Protein AF-A0A183D2J9-F1 (afdb_monomer)

Organism: NCBI:txid637853

pLDDT: mean 80.97, std 14.28, range [34.31, 95.81]

Nearest PDB structures (foldseek):
  8gve-assembly1_A  TM=7.969E-01  e=1.382E-12  Homo sapiens
  8t47-assembly1_A  TM=8.787E-01  e=3.676E-10  Homo sapiens
  7tvz-assembly1_A  TM=8.777E-01  e=9.155E-10  Homo sapiens
  4yzf-assembly2_D  TM=8.465E-01  e=6.634E-10  Homo sapiens
  8tem-assembly1_B  TM=6.588E-01  e=3.018E-07  Arabidopsis thaliana

Solvent-accessible surface area (backbone atoms only — not comparable to full-atom values): 14155 Å² total; per-residue (Å²): 137,82,79,85,76,60,65,67,57,55,56,49,35,53,51,37,17,53,48,27,25,51,48,25,51,48,32,48,52,46,50,76,47,86,90,60,58,69,69,61,30,46,54,52,26,73,43,14,60,59,52,28,52,54,53,51,37,49,51,49,58,74,68,70,57,92,63,68,46,47,88,72,77,95,63,97,67,67,100,52,104,60,72,62,69,56,71,80,79,82,56,64,71,66,57,59,60,60,48,48,58,61,47,54,55,48,52,52,50,50,52,51,41,39,53,54,35,51,51,63,64,65,34,76,89,66,65,70,92,69,86,88,55,70,68,61,52,52,51,53,50,54,54,48,44,54,53,22,57,40,47,69,44,82,71,87,70,65,56,51,66,62,51,49,54,49,52,61,72,66,54,81,75,91,72,93,78,87,89,80,86,74,86,75,82,75,62,77,74,59,55,54,66,39,37,46,39,43,55,52,11,48,53,52,41,52,52,56,58,56,46,72,77,34,67,66,51,53,53,57,53,51,74,78,46,61,73,90,65,53,65,80,78,78,115

InterPro domains:
  IPR003020 Bicarbonate transporter, eukaryotic [PR01231] (46-55)
  IPR003020 Bicarbonate transporter, eukaryotic [PR01231] (108-117)
  IPR003020 Bicarbonate transporter, eukaryotic [PR01231] (122-135)
  IPR003020 Bicarbonate transporter, eukaryotic [PTHR11453] (3-189)
  IPR011531 Bicarbonate transporter-like, transmembrane domain [PF00955] (3-188)
  IPR011531 Bicarbonate transporter-like, transmembrane domain [PF00955] (190-230)

Radius of gyration: 23.09 Å; Cα contacts (8 Å, |Δi|>4): 143; chains: 1; bounding box: 51×47×60 Å

Secondary structure (DSSP, 8-state):
------HHHHHHHHHHHHHHHHHHHHHHHHTT-TTS-HHHHHHHHHTHHHHHHHHHHHHHHHTT----B----SS---SSS--SS--GGGS-HHHHHHHHHHHHHHHHHHHHHHHHHHHHHT-GGG--SSPP-HHHHHHHHHHHHHHHHHHTPPPP---HHHHHHHHHHH----S------------GGGGGGSBHHHHHHHHHHHHHHHHHT-HHHHHHHHHTS-HHHHGGGT-

Sequence (235 aa):
LQCRFKPDVYMLSILLTFGTFTLTYGLNMFRRTPYFGSTFRNSVSDFGVFIAIVVMTAISKFTGLDLPVLNIPASFRPTIDRPWLINPLSVQWYVAVVAALPAVFYTILIVMDQQITAVIINRKDNKLRKGYGYHLDLLVIALLVVICGSLGLPFYVAATVLSVMHVDSLRLQSETSAPGEKAQFLGVNLFQLVPLPVLIGIFLYMGVVSMLGLQFVQRISMLFMPIKHQVLFLD

Foldseek 3Di:
DDPPDPVVQVVLLLCLLVQLQCQLVVLLVQCVDPPDDNVVSVVSNLCRNVVSQVVSLVVVVVVVDDFAADDDDPDDDPPDPDDQFDDPVVDDPVVVVVVVVVVVVVLVVQLVQLVVLQCLLPPVVLVDPDDGDSVVSNVVLVVQCVVCVRRVHDRDHDDNLVSVVVSVSVRDDDDDDDDDDDDDDPDPVVRRSGGVSSVNSVVVNSVVVSLVPDVVSVVVVVVVDPPVPNVVVVD

Structure (mmCIF, N/CA/C/O backbone):
data_AF-A0A183D2J9-F1
#
_entry.id   AF-A0A183D2J9-F1
#
loop_
_atom_site.group_PDB
_atom_site.id
_atom_site.type_symbol
_atom_site.label_atom_id
_atom_site.label_alt_id
_atom_site.label_comp_id
_atom_site.label_asym_id
_atom_site.label_entity_id
_atom_site.label_seq_id
_atom_site.pdbx_PDB_ins_code
_atom_site.Cartn_x
_atom_site.Cartn_y
_atom_site.Cartn_z
_atom_site.occupancy
_atom_site.B_iso_or_equiv
_atom_site.auth_seq_id
_atom_site.auth_comp_id
_atom_site.auth_asym_id
_atom_site.auth_atom_id
_atom_site.pdbx_PDB_model_num
ATOM 1 N N . LEU A 1 1 ? -23.266 -5.623 -31.709 1.00 41.62 1 LEU A N 1
ATOM 2 C CA . LEU A 1 1 ? -22.624 -5.418 -30.390 1.00 41.62 1 LEU A CA 1
ATOM 3 C C . LEU A 1 1 ? -23.709 -5.420 -29.313 1.00 41.62 1 LEU A C 1
ATOM 5 O O . LEU A 1 1 ? -24.149 -4.367 -28.881 1.00 41.62 1 LEU A O 1
ATOM 9 N N . GLN A 1 2 ? -24.219 -6.598 -28.947 1.00 39.72 2 GLN A N 1
ATOM 10 C CA . GLN A 1 2 ? -25.122 -6.725 -27.801 1.00 39.72 2 GLN A CA 1
ATOM 11 C C . GLN A 1 2 ? -24.250 -6.876 -26.555 1.00 39.72 2 GLN A C 1
ATOM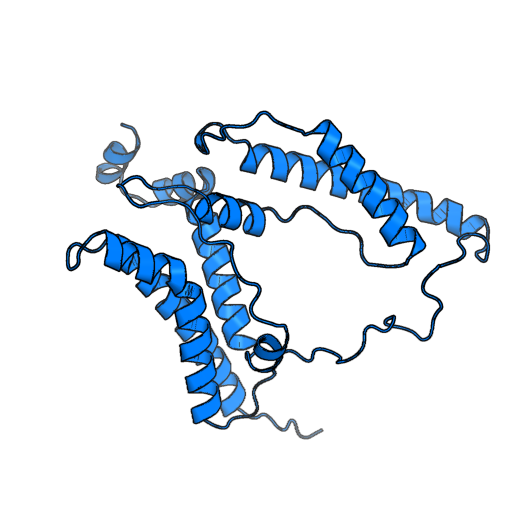 13 O O . GLN A 1 2 ? -23.589 -7.899 -26.378 1.00 39.72 2 GLN A O 1
ATOM 18 N N . CYS A 1 3 ? -24.207 -5.844 -25.715 1.00 50.22 3 CYS A N 1
ATOM 19 C CA . CYS A 1 3 ? -23.641 -5.958 -24.380 1.00 50.22 3 CYS A CA 1
ATOM 20 C C . CYS A 1 3 ? -24.453 -7.010 -23.613 1.00 50.22 3 CYS A C 1
ATOM 22 O O . CYS A 1 3 ? -25.615 -6.774 -23.291 1.00 50.22 3 CYS A O 1
ATOM 24 N N . ARG A 1 4 ? -23.853 -8.167 -23.298 1.00 57.53 4 ARG A N 1
ATOM 25 C CA . ARG A 1 4 ? -24.344 -9.057 -22.232 1.00 57.53 4 ARG A CA 1
ATOM 26 C C . ARG A 1 4 ? -24.132 -8.348 -20.890 1.00 57.53 4 ARG A C 1
ATOM 28 O O . ARG A 1 4 ? -23.225 -8.681 -20.133 1.00 57.53 4 ARG A O 1
ATOM 35 N N . PHE A 1 5 ? -24.926 -7.315 -20.630 1.00 63.53 5 PHE A N 1
ATOM 36 C CA . PHE A 1 5 ? -24.988 -6.665 -19.332 1.00 63.53 5 PHE A CA 1
ATOM 37 C C . PHE A 1 5 ? -25.621 -7.668 -18.365 1.00 63.53 5 PHE A C 1
ATOM 39 O O . PHE A 1 5 ? -26.786 -8.022 -18.522 1.00 63.53 5 PHE A O 1
ATOM 46 N N . LYS A 1 6 ? -24.828 -8.192 -17.425 1.00 69.69 6 LYS A N 1
ATOM 47 C CA . LYS A 1 6 ? -25.321 -9.001 -16.305 1.00 69.69 6 LYS A CA 1
ATOM 48 C C . LYS A 1 6 ? -25.522 -8.060 -15.104 1.00 69.69 6 LYS A C 1
ATOM 50 O O . LYS A 1 6 ? -24.563 -7.865 -14.354 1.00 69.69 6 LYS A O 1
ATOM 55 N N . PRO A 1 7 ? -26.706 -7.440 -14.930 1.00 72.06 7 PRO A N 1
ATOM 56 C CA . PRO A 1 7 ? -26.956 -6.485 -13.843 1.00 72.06 7 PRO A CA 1
ATOM 57 C C . PRO A 1 7 ? -26.693 -7.093 -12.457 1.00 72.06 7 PRO A C 1
ATOM 59 O O . PRO A 1 7 ? -26.149 -6.422 -11.580 1.00 72.06 7 PRO A O 1
ATOM 62 N N . ASP A 1 8 ? -26.983 -8.384 -12.294 1.00 83.88 8 ASP A N 1
ATOM 63 C CA . ASP A 1 8 ? -26.875 -9.097 -11.017 1.00 83.88 8 ASP A CA 1
ATOM 64 C C . ASP A 1 8 ? -25.430 -9.169 -10.503 1.00 83.88 8 ASP A C 1
ATOM 66 O O . ASP A 1 8 ? -25.177 -9.031 -9.308 1.00 83.88 8 ASP A O 1
ATOM 70 N N . VAL A 1 9 ? -24.460 -9.306 -11.414 1.00 85.31 9 VAL A N 1
ATOM 71 C CA . VAL A 1 9 ? -23.021 -9.372 -11.096 1.00 85.31 9 VAL A CA 1
ATOM 72 C C . VAL A 1 9 ? -22.527 -8.024 -10.571 1.00 85.31 9 VAL A C 1
ATOM 74 O O . VAL A 1 9 ? -21.748 -7.970 -9.617 1.00 85.31 9 VAL A O 1
ATOM 77 N N . TYR A 1 10 ? -22.994 -6.926 -11.168 1.00 87.75 10 TYR A N 1
ATOM 78 C CA . TYR A 1 10 ? -22.614 -5.577 -10.756 1.00 87.75 10 TYR A CA 1
ATOM 79 C C . TYR A 1 10 ? -23.207 -5.220 -9.389 1.00 87.75 10 TYR A C 1
ATOM 81 O O . TYR A 1 10 ? -22.477 -4.787 -8.496 1.00 87.75 10 TYR A O 1
ATOM 89 N N . MET A 1 11 ? -24.506 -5.470 -9.194 1.00 89.19 11 MET A N 1
ATOM 90 C CA . MET A 1 11 ? -25.174 -5.213 -7.915 1.00 89.19 11 MET A CA 1
ATOM 91 C C . MET A 1 11 ? -24.561 -6.052 -6.785 1.00 89.19 11 MET A C 1
ATOM 93 O O . MET A 1 11 ? -24.272 -5.519 -5.712 1.00 89.19 11 MET A O 1
ATOM 97 N N . LEU A 1 12 ? -24.294 -7.339 -7.036 1.00 90.38 12 LEU A N 1
ATOM 98 C CA . LEU A 1 12 ? -23.634 -8.211 -6.066 1.00 90.38 12 LEU A CA 1
ATOM 99 C C . LEU A 1 12 ? -22.211 -7.730 -5.742 1.00 90.38 12 LEU A C 1
ATOM 101 O O . LEU A 1 12 ? -21.813 -7.765 -4.581 1.00 90.38 12 LEU A O 1
ATOM 105 N N . SER A 1 13 ? -21.459 -7.242 -6.734 1.00 91.00 13 SER A N 1
ATOM 106 C CA . SER A 1 13 ? -20.116 -6.687 -6.511 1.00 91.00 13 SER A CA 1
ATOM 107 C C . SER A 1 13 ? -20.154 -5.487 -5.563 1.00 91.00 13 SER A C 1
ATOM 109 O O . SER A 1 13 ? -19.389 -5.448 -4.603 1.00 91.00 13 SER A O 1
ATOM 111 N N . ILE A 1 14 ? -21.084 -4.549 -5.772 1.00 92.44 14 ILE A N 1
ATOM 112 C CA . ILE A 1 14 ? -21.282 -3.398 -4.876 1.00 92.44 14 ILE A CA 1
ATOM 113 C C . ILE A 1 14 ? -21.650 -3.867 -3.465 1.00 92.44 14 ILE A C 1
ATOM 115 O O . ILE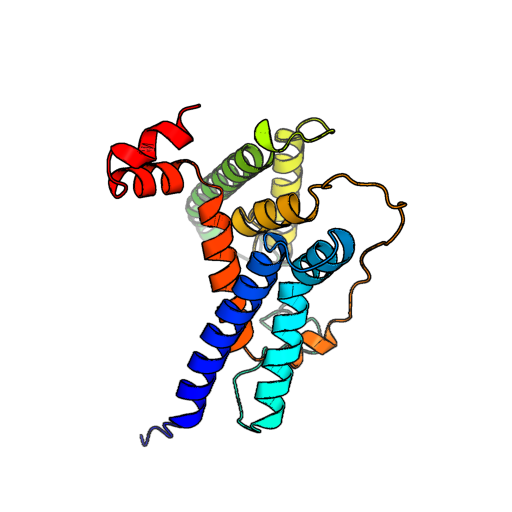 A 1 14 ? -21.067 -3.392 -2.486 1.00 92.44 14 ILE A O 1
ATOM 119 N N . LEU A 1 15 ? -22.583 -4.817 -3.356 1.00 93.81 15 LEU A N 1
ATOM 120 C CA . LEU A 1 15 ? -23.017 -5.366 -2.073 1.00 93.81 15 LEU A CA 1
ATOM 121 C C . LEU A 1 15 ? -21.855 -6.026 -1.320 1.00 93.81 15 LEU A C 1
ATOM 123 O O . LEU A 1 15 ? -21.696 -5.794 -0.125 1.00 93.81 15 LEU A O 1
ATOM 127 N N . LEU A 1 16 ? -21.014 -6.799 -2.010 1.00 92.88 16 LEU A N 1
ATOM 128 C CA . LEU A 1 16 ? -19.822 -7.424 -1.434 1.00 92.88 16 LEU A CA 1
ATOM 129 C C . LEU A 1 16 ? -18.775 -6.390 -1.022 1.00 92.88 16 LEU A C 1
ATOM 131 O O . LEU A 1 16 ? -18.194 -6.522 0.051 1.00 92.88 16 LEU A O 1
ATOM 135 N N . THR A 1 17 ? -18.541 -5.350 -1.826 1.00 94.38 17 THR A N 1
ATOM 136 C CA . THR A 1 17 ? -17.588 -4.282 -1.492 1.00 94.38 17 THR A CA 1
ATOM 137 C C . THR A 1 17 ? -18.014 -3.534 -0.230 1.00 94.38 17 THR A C 1
ATOM 139 O O . THR A 1 17 ? -17.242 -3.469 0.731 1.00 94.38 17 THR A O 1
ATOM 142 N N . PHE A 1 18 ? -19.246 -3.017 -0.186 1.00 95.81 18 PHE A N 1
ATOM 143 C CA . PHE A 1 18 ? -19.744 -2.309 0.996 1.00 95.81 18 PHE A CA 1
ATOM 144 C C . PHE A 1 18 ? -19.959 -3.244 2.184 1.00 95.81 18 PHE A C 1
ATOM 146 O O . PHE A 1 18 ? -19.652 -2.857 3.306 1.00 95.81 18 PHE A O 1
ATOM 153 N N . GLY A 1 19 ? -20.413 -4.477 1.957 1.00 95.50 19 GLY A N 1
ATOM 154 C CA . GLY A 1 19 ? -20.551 -5.495 2.996 1.00 95.50 19 GLY A CA 1
ATOM 155 C C . GLY A 1 19 ? -19.213 -5.834 3.649 1.00 95.50 19 GLY A C 1
ATOM 156 O O . GLY A 1 19 ? -19.113 -5.870 4.872 1.00 95.50 19 GLY A O 1
ATOM 157 N N . THR A 1 20 ? -18.154 -6.013 2.857 1.00 95.00 20 THR A N 1
ATOM 158 C CA . THR A 1 20 ? -16.806 -6.274 3.390 1.00 95.00 20 THR A CA 1
ATOM 159 C C . THR A 1 20 ? -16.292 -5.080 4.192 1.00 95.00 20 THR A C 1
ATOM 161 O O . THR A 1 20 ? -15.742 -5.260 5.281 1.00 95.00 20 THR A O 1
ATOM 164 N N . PHE A 1 21 ? -16.507 -3.857 3.692 1.00 95.38 21 PHE A N 1
ATOM 165 C CA . PHE A 1 21 ? -16.136 -2.633 4.399 1.00 95.38 21 PHE A CA 1
ATOM 166 C C . PHE A 1 21 ? -16.872 -2.494 5.740 1.00 95.38 21 PHE A C 1
ATOM 168 O O . PHE A 1 21 ? -16.225 -2.302 6.770 1.00 95.38 21 PHE A O 1
ATOM 175 N N . THR A 1 22 ? -18.202 -2.627 5.754 1.00 94.62 22 THR A N 1
ATOM 176 C CA . THR A 1 22 ? -19.013 -2.464 6.970 1.00 94.62 22 THR A CA 1
ATOM 177 C C . THR A 1 22 ? -18.744 -3.562 7.990 1.00 94.62 22 THR A C 1
ATOM 179 O O . THR A 1 22 ? -18.649 -3.257 9.177 1.00 94.62 22 THR A O 1
ATOM 182 N N . LEU A 1 23 ? -18.549 -4.811 7.553 1.00 95.12 23 LEU A N 1
ATOM 183 C CA . LEU A 1 23 ? -18.206 -5.922 8.441 1.00 95.12 23 LEU A CA 1
ATOM 184 C C . LEU A 1 23 ? -16.842 -5.682 9.094 1.00 95.12 23 LEU A C 1
ATOM 186 O O . LEU A 1 23 ? -16.730 -5.726 10.317 1.00 95.12 23 LEU A O 1
ATOM 190 N N . THR A 1 24 ? -15.821 -5.354 8.300 1.00 92.44 24 THR A N 1
ATOM 191 C CA . THR A 1 24 ? -14.469 -5.093 8.819 1.00 92.44 24 THR A CA 1
ATOM 192 C C . THR A 1 24 ? -14.455 -3.890 9.763 1.00 92.44 24 THR A C 1
ATOM 194 O O . THR A 1 24 ? -13.887 -3.957 10.853 1.00 92.44 24 THR A O 1
ATOM 197 N N . TYR A 1 25 ? -15.128 -2.799 9.385 1.00 91.81 25 TYR A N 1
ATOM 198 C CA . TYR A 1 25 ? -15.257 -1.614 10.228 1.00 91.81 25 TYR A CA 1
ATOM 199 C C . TYR A 1 25 ? -16.020 -1.916 11.527 1.00 91.81 25 TYR A C 1
ATOM 201 O O . TYR A 1 25 ? -15.593 -1.490 12.598 1.00 91.81 25 TYR A O 1
ATOM 209 N N . GLY A 1 26 ? -17.097 -2.703 11.458 1.00 91.75 26 GLY A N 1
ATOM 210 C CA . GLY A 1 26 ? -17.871 -3.147 12.617 1.00 91.75 26 GLY A CA 1
ATOM 211 C C . GLY A 1 26 ? -17.060 -4.014 13.583 1.00 91.75 26 GLY A C 1
ATOM 212 O O . GLY A 1 26 ? -17.075 -3.759 14.787 1.00 91.75 26 GLY A O 1
ATOM 213 N N . LEU A 1 27 ? -16.283 -4.977 13.072 1.00 90.31 27 LEU A N 1
ATOM 214 C CA . LEU A 1 27 ? -15.374 -5.796 13.887 1.00 90.31 27 LEU A CA 1
ATOM 215 C C . LEU A 1 27 ? -14.234 -4.968 14.496 1.00 90.31 27 LEU A C 1
ATOM 217 O O . LEU A 1 27 ? -13.804 -5.232 15.619 1.00 90.31 27 LEU A O 1
ATOM 221 N N . ASN A 1 28 ? -13.766 -3.927 13.807 1.00 87.06 28 ASN A N 1
ATOM 222 C CA . ASN A 1 28 ? -12.801 -2.995 14.387 1.00 87.06 28 ASN A CA 1
ATOM 223 C C . ASN A 1 28 ? -13.436 -2.115 15.480 1.00 87.06 28 ASN A C 1
ATOM 225 O O . ASN A 1 28 ? -12.835 -1.883 16.529 1.00 87.06 28 ASN A O 1
ATOM 229 N N . MET A 1 29 ? -14.681 -1.674 15.282 1.00 86.25 29 MET A N 1
ATOM 230 C CA . MET A 1 29 ? -15.440 -0.906 16.274 1.00 86.25 29 MET A CA 1
ATOM 231 C C . MET A 1 29 ? -15.749 -1.738 17.526 1.00 86.25 29 MET A C 1
ATOM 233 O O . MET A 1 29 ? -15.709 -1.212 18.640 1.00 86.25 29 MET A O 1
ATOM 237 N N . PHE A 1 30 ? -15.975 -3.046 17.364 1.00 86.69 30 PHE A N 1
ATOM 238 C CA . PHE A 1 30 ? -16.219 -3.990 18.458 1.00 86.69 30 PHE A CA 1
ATOM 239 C C . PHE A 1 30 ? -15.120 -3.962 19.531 1.00 86.69 30 PHE A C 1
ATOM 241 O O . PHE A 1 30 ? -15.432 -4.080 20.719 1.00 86.69 30 PHE A O 1
ATOM 248 N N . ARG A 1 31 ? -13.864 -3.678 19.150 1.00 82.75 31 ARG A N 1
ATOM 249 C CA . ARG A 1 31 ? -12.737 -3.499 20.084 1.00 82.75 31 ARG A CA 1
ATOM 250 C C . ARG A 1 31 ? -13.019 -2.461 21.175 1.00 82.75 31 ARG A C 1
ATOM 252 O O . ARG A 1 31 ? -12.572 -2.619 22.306 1.00 82.75 31 ARG A O 1
ATOM 259 N N . ARG A 1 32 ? -13.767 -1.400 20.849 1.00 80.00 32 ARG A N 1
ATOM 260 C CA . ARG A 1 32 ? -14.073 -0.278 21.758 1.00 80.00 32 ARG A CA 1
ATOM 261 C C . ARG A 1 32 ? -15.349 -0.486 22.574 1.00 80.00 32 ARG A C 1
ATOM 263 O O . ARG A 1 32 ? -15.669 0.342 23.421 1.00 80.00 32 ARG A O 1
ATOM 270 N N . THR A 1 33 ? -16.096 -1.557 22.318 1.00 85.62 33 THR A N 1
ATOM 271 C CA . THR A 1 33 ? -17.384 -1.794 22.981 1.00 85.62 33 THR A CA 1
ATOM 272 C C . THR A 1 33 ? -17.202 -2.422 24.365 1.00 85.62 33 THR A C 1
ATOM 274 O O . THR A 1 33 ? -16.300 -3.240 24.540 1.00 85.62 33 THR A O 1
ATOM 277 N N . PRO A 1 34 ? -18.042 -2.099 25.365 1.00 81.94 34 PRO A N 1
ATOM 278 C CA . PRO A 1 34 ? -17.877 -2.593 26.736 1.00 81.94 34 PRO A CA 1
ATOM 279 C C . PRO A 1 34 ? -18.413 -4.019 26.975 1.00 81.94 34 PRO A C 1
ATOM 281 O O . PRO A 1 34 ? -18.256 -4.536 28.072 1.00 81.94 34 PRO A O 1
ATOM 284 N N . TYR A 1 35 ? -19.044 -4.660 25.985 1.00 79.31 35 TYR A N 1
ATOM 285 C CA . TYR A 1 35 ? -19.876 -5.855 26.197 1.00 79.31 35 TYR A CA 1
ATOM 286 C C . TYR A 1 35 ? -19.120 -7.166 26.498 1.00 79.31 35 TYR A C 1
ATOM 288 O O . TYR A 1 35 ? -19.721 -8.084 27.045 1.00 79.31 35 TYR A O 1
ATOM 296 N N . PHE A 1 36 ? -17.832 -7.284 26.154 1.00 83.69 36 PHE A N 1
ATOM 297 C CA . PHE A 1 36 ? -17.048 -8.526 26.294 1.00 83.69 36 PHE A CA 1
ATOM 298 C C . PHE A 1 36 ? -15.683 -8.293 26.960 1.00 83.69 36 PHE A C 1
ATOM 300 O O . PHE A 1 36 ? -15.198 -7.165 27.032 1.00 83.69 36 PHE A O 1
ATOM 307 N N . GLY A 1 37 ? -15.037 -9.375 27.415 1.00 83.00 37 GLY A N 1
ATOM 308 C CA . GLY A 1 37 ? -13.681 -9.335 27.976 1.00 83.00 37 GLY A CA 1
ATOM 309 C C . GLY A 1 37 ? -12.645 -8.774 26.990 1.00 83.00 37 GLY A C 1
ATOM 310 O O . GLY A 1 37 ? -12.756 -8.963 25.777 1.00 83.00 37 GLY A O 1
ATOM 311 N N . SER A 1 38 ? -11.626 -8.076 27.503 1.00 80.75 38 SER A N 1
ATOM 312 C CA . SER A 1 38 ? -10.582 -7.409 26.703 1.00 80.75 38 SER A CA 1
ATOM 313 C C . SER A 1 38 ? -9.887 -8.346 25.719 1.00 80.75 38 SER A C 1
ATOM 315 O O . SER A 1 38 ? -9.791 -8.004 24.543 1.00 80.75 38 SER A O 1
ATOM 317 N N . THR A 1 39 ? -9.494 -9.539 26.163 1.00 78.44 39 THR A N 1
ATOM 318 C CA . THR A 1 39 ? -8.813 -10.536 25.326 1.00 78.44 39 THR A CA 1
ATOM 319 C C . THR A 1 39 ? -9.651 -10.928 24.114 1.00 78.44 39 THR A C 1
ATOM 321 O O . THR A 1 39 ? -9.185 -10.829 22.985 1.00 78.44 39 THR A O 1
ATOM 324 N N . PHE A 1 40 ? -10.920 -11.291 24.329 1.00 84.00 40 PHE A N 1
ATOM 325 C CA . PHE A 1 40 ? -11.807 -11.720 23.247 1.00 84.00 40 PHE A CA 1
ATOM 326 C C . PHE A 1 40 ? -12.086 -10.592 22.244 1.00 84.00 40 PHE A C 1
ATOM 328 O O . PHE A 1 40 ? -12.004 -10.805 21.036 1.00 84.00 40 PHE A O 1
ATOM 335 N N . ARG A 1 41 ? -12.357 -9.370 22.725 1.00 83.06 41 ARG A N 1
ATOM 336 C CA . ARG A 1 41 ? -12.586 -8.202 21.853 1.00 83.06 41 ARG A CA 1
ATOM 337 C C . ARG A 1 41 ? -11.374 -7.882 20.983 1.00 83.06 41 ARG A C 1
ATOM 339 O O . ARG A 1 41 ? -11.541 -7.567 19.806 1.00 83.06 41 ARG A O 1
ATOM 346 N N . ASN A 1 42 ? -10.174 -7.961 21.557 1.00 82.06 42 ASN A N 1
ATOM 347 C CA . ASN A 1 42 ? -8.937 -7.678 20.840 1.00 82.06 42 ASN A CA 1
ATOM 348 C C . ASN A 1 42 ? -8.665 -8.747 19.780 1.00 82.06 42 ASN A C 1
ATOM 350 O O . ASN A 1 42 ? -8.509 -8.388 18.617 1.00 82.06 42 ASN A O 1
ATOM 354 N N . SER A 1 43 ? -8.759 -10.036 20.130 1.00 82.25 43 SER A N 1
ATOM 355 C CA . SER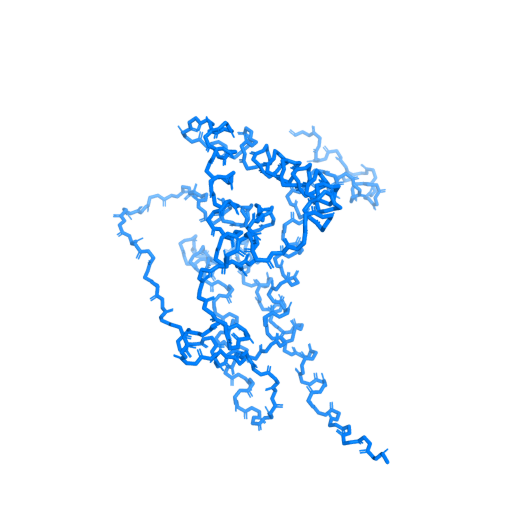 A 1 43 ? -8.579 -11.129 19.166 1.00 82.25 43 SER A CA 1
ATOM 356 C C . SER A 1 43 ? -9.567 -11.050 17.996 1.00 82.25 43 SER A C 1
ATOM 358 O O . SER A 1 43 ? -9.161 -11.152 16.840 1.00 82.25 43 SER A O 1
ATOM 360 N N . VAL A 1 44 ? -10.859 -10.817 18.262 1.00 85.75 44 VAL A N 1
ATOM 361 C CA . VAL A 1 44 ? -11.879 -10.691 17.201 1.00 85.75 44 VAL A CA 1
ATOM 362 C C . VAL A 1 44 ? -11.594 -9.501 16.280 1.00 85.75 44 VAL A C 1
ATOM 364 O O . VAL A 1 44 ? -11.801 -9.589 15.071 1.00 85.75 44 VAL A O 1
ATOM 367 N N . SER A 1 45 ? -11.101 -8.394 16.835 1.00 84.94 45 SER A N 1
ATOM 368 C CA . SER A 1 45 ? -10.763 -7.199 16.063 1.00 84.94 45 SER A CA 1
ATOM 369 C C . SER A 1 45 ? -9.488 -7.372 15.227 1.00 84.94 45 SER A C 1
ATOM 371 O O . SER A 1 45 ? -9.465 -6.949 14.070 1.00 84.94 45 SER A O 1
ATOM 373 N N . ASP A 1 46 ? -8.467 -8.049 15.762 1.00 82.81 46 ASP A N 1
ATOM 374 C CA . ASP A 1 46 ? -7.202 -8.331 15.066 1.00 82.81 46 ASP A CA 1
ATOM 375 C C . ASP A 1 46 ? -7.419 -9.252 13.854 1.00 82.81 46 ASP A C 1
ATOM 377 O O . ASP A 1 46 ? -6.899 -8.993 12.767 1.00 82.81 46 ASP A O 1
ATOM 381 N N . PHE A 1 47 ? -8.271 -10.274 13.994 1.00 85.38 47 PHE A N 1
ATOM 382 C CA . PHE A 1 47 ? -8.670 -11.150 12.886 1.00 85.38 47 PHE A CA 1
ATOM 383 C C . PHE A 1 47 ? -9.823 -10.590 12.040 1.00 85.38 47 PHE A C 1
ATOM 385 O O . PHE A 1 47 ? -10.275 -11.257 11.108 1.00 85.38 47 PHE A O 1
ATOM 392 N N . GLY A 1 48 ? -10.299 -9.371 12.311 1.00 86.94 48 GLY A N 1
ATOM 393 C CA . GLY A 1 48 ? -11.523 -8.841 11.711 1.00 86.94 48 GLY A CA 1
ATOM 394 C C . GLY A 1 48 ? -11.490 -8.771 10.182 1.00 86.94 48 GLY A C 1
ATOM 395 O O . GLY A 1 48 ? -12.447 -9.177 9.524 1.00 86.94 48 GLY A O 1
ATOM 396 N N . VAL A 1 49 ? -10.360 -8.346 9.605 1.00 88.94 49 VAL A N 1
ATOM 397 C CA . VAL A 1 49 ? -10.160 -8.320 8.141 1.00 88.94 49 VAL A CA 1
ATOM 398 C C . VAL A 1 49 ? -10.209 -9.736 7.558 1.00 88.94 49 VAL A C 1
ATOM 400 O O . VAL A 1 49 ? -10.853 -9.968 6.538 1.00 88.94 49 VAL A O 1
ATOM 403 N N . PHE A 1 50 ? -9.560 -10.699 8.216 1.00 88.25 50 PHE A N 1
ATOM 404 C CA . PHE A 1 50 ? -9.533 -12.091 7.770 1.00 88.25 50 PHE A CA 1
ATOM 405 C C . PHE A 1 50 ? -10.925 -12.734 7.831 1.00 88.25 50 PHE A C 1
ATOM 407 O O . PHE A 1 50 ? -11.370 -13.338 6.854 1.00 88.25 50 PHE A O 1
ATOM 414 N N . ILE A 1 51 ? -11.647 -12.538 8.937 1.00 90.19 51 ILE A N 1
ATOM 415 C CA . ILE A 1 51 ? -13.028 -13.007 9.106 1.00 90.19 51 ILE A CA 1
ATOM 416 C C . ILE A 1 51 ? -13.925 -12.409 8.013 1.00 90.19 51 ILE A C 1
ATOM 418 O O . ILE A 1 51 ? -14.701 -13.139 7.396 1.00 90.19 51 ILE A O 1
ATOM 422 N N . ALA A 1 52 ? -13.783 -11.114 7.713 1.00 91.88 52 ALA A N 1
ATOM 423 C CA . ALA A 1 52 ? -14.542 -10.460 6.651 1.00 91.88 52 ALA A CA 1
ATOM 424 C C . ALA A 1 52 ? -14.283 -11.074 5.269 1.00 91.88 52 ALA A C 1
ATOM 426 O O . ALA A 1 52 ? -15.244 -11.335 4.542 1.00 91.88 52 ALA A O 1
ATOM 427 N N . ILE A 1 53 ? -13.020 -11.365 4.925 1.00 90.94 53 ILE A N 1
ATOM 428 C CA . ILE A 1 53 ? -12.664 -12.048 3.668 1.00 90.94 53 ILE A CA 1
ATOM 429 C C . ILE A 1 53 ? -13.370 -13.398 3.582 1.00 90.94 53 ILE A C 1
ATOM 431 O O . ILE A 1 53 ? -14.014 -13.685 2.572 1.00 90.94 53 ILE A O 1
ATOM 435 N N . VAL A 1 54 ? -13.259 -14.222 4.625 1.00 90.75 54 VAL A N 1
ATOM 436 C CA . VAL A 1 54 ? -13.815 -15.582 4.634 1.00 90.75 54 VAL A CA 1
ATOM 437 C C . VAL A 1 54 ? -15.337 -15.548 4.509 1.00 90.75 54 VAL A C 1
ATOM 439 O O . VAL A 1 54 ? -15.891 -16.2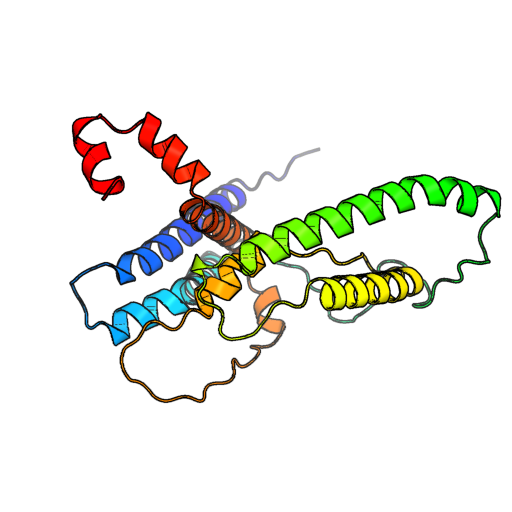31 3.648 1.00 90.75 54 VAL A O 1
ATOM 442 N N . VAL A 1 55 ? -16.014 -14.717 5.307 1.00 93.06 55 VAL A N 1
ATOM 443 C CA . VAL A 1 55 ? -17.482 -14.608 5.304 1.00 93.06 55 VAL A CA 1
ATOM 444 C C . VAL A 1 55 ? -17.996 -14.091 3.961 1.00 93.06 55 VAL A C 1
ATOM 446 O O . VAL A 1 55 ? -18.894 -14.694 3.376 1.00 93.06 55 VAL A O 1
ATOM 449 N N . MET A 1 56 ? -17.416 -13.015 3.426 1.00 92.94 56 MET A N 1
ATOM 450 C CA . MET A 1 56 ? -17.885 -12.424 2.167 1.00 92.94 56 MET A CA 1
ATOM 451 C C . MET A 1 56 ? -17.558 -13.305 0.956 1.00 92.94 56 MET A C 1
ATOM 453 O O . MET A 1 56 ? -18.366 -13.414 0.034 1.00 92.94 56 MET A O 1
ATOM 457 N N . THR A 1 57 ? -16.426 -14.013 0.980 1.00 90.69 57 THR A N 1
ATOM 458 C CA . THR A 1 57 ? -16.091 -15.016 -0.045 1.00 90.69 57 THR A CA 1
ATOM 459 C C . THR A 1 57 ? -17.040 -16.216 0.020 1.00 90.69 57 THR A C 1
ATOM 461 O O . THR A 1 57 ? -17.473 -16.707 -1.022 1.00 90.69 57 THR A O 1
ATOM 464 N N . ALA A 1 58 ? -17.429 -16.663 1.220 1.00 91.19 58 ALA A N 1
ATOM 465 C CA . ALA A 1 58 ? -18.429 -17.716 1.381 1.00 91.19 58 ALA A CA 1
ATOM 466 C C . ALA A 1 58 ? -19.796 -17.279 0.832 1.00 91.19 58 ALA A C 1
ATOM 468 O O . ALA A 1 58 ? -20.393 -18.014 0.050 1.00 91.19 58 ALA A O 1
ATOM 469 N N . ILE A 1 59 ? -20.259 -16.064 1.152 1.00 91.44 59 ILE A N 1
ATOM 470 C CA . ILE A 1 59 ? -21.508 -15.503 0.604 1.00 91.44 59 ILE A CA 1
ATOM 471 C C . ILE A 1 59 ? -21.453 -15.458 -0.928 1.00 91.44 59 ILE A C 1
ATOM 473 O O . ILE A 1 59 ? -22.386 -15.910 -1.585 1.00 91.44 59 ILE A O 1
ATOM 477 N N . SER A 1 60 ? -20.341 -14.993 -1.502 1.00 90.25 60 SER A N 1
ATOM 478 C CA . SER A 1 60 ? -20.138 -14.987 -2.956 1.00 90.25 60 SER A CA 1
ATOM 479 C C . SER A 1 60 ? -20.184 -16.385 -3.581 1.00 90.25 60 SER A C 1
ATOM 481 O O . SER A 1 60 ? -20.631 -16.528 -4.715 1.00 90.25 60 SER A O 1
ATOM 483 N N . LYS A 1 61 ? -19.697 -17.412 -2.879 1.00 88.12 61 LYS A N 1
ATOM 484 C CA . LYS A 1 61 ? -19.776 -18.809 -3.325 1.00 88.12 61 LYS A CA 1
ATOM 485 C C . LYS A 1 61 ? -21.205 -19.342 -3.251 1.00 88.12 61 LYS A C 1
ATOM 487 O O . LYS A 1 61 ? -21.636 -20.019 -4.178 1.00 88.12 61 LYS A O 1
ATOM 492 N N . PHE A 1 62 ? -21.933 -19.024 -2.180 1.00 90.00 62 PHE A N 1
ATOM 493 C CA . PHE A 1 62 ? -23.322 -19.448 -1.990 1.00 90.00 62 PHE A CA 1
ATOM 494 C C . PHE A 1 62 ? -24.279 -18.830 -3.010 1.00 90.00 62 PHE A C 1
ATOM 496 O O . PHE A 1 62 ? -25.225 -19.494 -3.422 1.00 90.00 62 PHE A O 1
ATOM 503 N N . THR A 1 63 ? -24.037 -17.592 -3.450 1.00 87.25 63 THR A N 1
ATOM 504 C CA . THR A 1 63 ? -24.860 -16.955 -4.490 1.00 87.25 63 THR A CA 1
ATOM 505 C C . THR A 1 63 ? -24.614 -17.524 -5.889 1.00 87.25 63 THR A C 1
ATOM 507 O O . THR A 1 63 ? -25.428 -17.289 -6.779 1.00 87.25 63 THR A O 1
ATOM 510 N N . GLY A 1 64 ? -23.526 -18.278 -6.100 1.00 81.38 64 GLY A N 1
ATOM 511 C CA . GLY A 1 64 ? -23.259 -19.011 -7.343 1.00 81.38 64 GLY A CA 1
ATOM 512 C C . GLY A 1 64 ? -23.064 -18.135 -8.588 1.00 81.38 64 GLY A C 1
ATOM 513 O O . GLY A 1 64 ? -23.140 -18.642 -9.704 1.00 81.38 64 GLY A O 1
ATOM 514 N N . LEU A 1 65 ? -22.841 -16.828 -8.416 1.00 81.94 65 LEU A N 1
ATOM 515 C CA . LEU A 1 65 ? -22.635 -15.880 -9.511 1.00 81.94 65 LEU A CA 1
ATOM 516 C C . LEU A 1 65 ? -21.148 -15.796 -9.881 1.00 81.94 65 LEU A C 1
ATOM 518 O O . LEU A 1 65 ? -20.290 -15.654 -9.011 1.00 81.94 65 LEU A O 1
ATOM 522 N N . ASP A 1 66 ? -20.854 -15.825 -11.184 1.00 79.50 66 ASP A N 1
ATOM 523 C CA . ASP A 1 66 ? -19.495 -15.684 -11.721 1.00 79.50 66 ASP A CA 1
ATOM 524 C C . ASP A 1 66 ? -18.969 -14.254 -11.513 1.00 79.50 66 ASP A C 1
ATOM 526 O O . ASP A 1 66 ? -19.120 -13.376 -12.369 1.00 79.50 66 ASP A O 1
ATOM 530 N N . LEU A 1 67 ? -18.365 -14.004 -10.353 1.00 83.06 67 LEU A N 1
ATOM 531 C CA . LEU A 1 67 ? -17.629 -12.774 -10.081 1.00 83.06 67 LEU A CA 1
ATOM 532 C C . LEU A 1 67 ? -16.196 -12.866 -10.615 1.00 83.06 67 LEU A C 1
ATOM 534 O O . LEU A 1 67 ? -15.612 -13.952 -10.647 1.00 83.06 67 LEU A O 1
ATOM 538 N N . PRO A 1 68 ? -15.584 -11.730 -10.989 1.00 83.06 68 PRO A N 1
ATOM 539 C CA . PRO A 1 68 ? -14.188 -11.726 -11.384 1.00 83.06 68 PRO A CA 1
ATOM 540 C C . PRO A 1 68 ? -13.315 -12.035 -10.157 1.00 83.06 68 PRO A C 1
ATOM 542 O O . PRO A 1 68 ? -13.273 -11.276 -9.185 1.00 83.06 68 PRO A O 1
ATOM 545 N N . VAL A 1 69 ? -12.638 -13.180 -10.201 1.00 84.69 69 VAL A N 1
ATOM 546 C CA . VAL A 1 69 ? -11.652 -13.615 -9.204 1.00 84.69 69 VAL A CA 1
ATOM 547 C C . VAL A 1 69 ? -10.239 -13.266 -9.659 1.00 84.69 69 VAL A C 1
ATOM 549 O O . VAL A 1 69 ? -9.991 -13.013 -10.842 1.00 84.69 69 VAL A O 1
ATOM 552 N N . LEU A 1 70 ? -9.298 -13.244 -8.716 1.00 77.62 70 LEU A N 1
ATOM 553 C CA . LEU A 1 70 ? -7.899 -12.971 -9.021 1.00 77.62 70 LEU A CA 1
ATOM 554 C C . LEU A 1 70 ? -7.286 -14.141 -9.810 1.00 77.62 70 LEU A C 1
ATOM 556 O O . LEU A 1 70 ? -7.058 -15.224 -9.272 1.00 77.62 70 LEU A O 1
ATOM 560 N N . ASN A 1 71 ? -7.007 -13.915 -11.095 1.00 75.62 71 ASN A N 1
ATOM 561 C CA . ASN A 1 71 ? -6.368 -14.910 -11.950 1.00 75.62 71 ASN A CA 1
ATOM 562 C C . ASN A 1 71 ? -4.856 -14.943 -11.680 1.00 75.62 71 ASN A C 1
ATOM 564 O O . ASN A 1 71 ? -4.125 -14.049 -12.108 1.00 75.62 71 ASN A O 1
ATOM 568 N N . ILE A 1 72 ? -4.395 -15.959 -10.951 1.00 77.44 72 ILE A N 1
ATOM 569 C CA . ILE A 1 72 ? -2.979 -16.142 -10.616 1.00 77.44 72 ILE A CA 1
ATOM 570 C C . ILE A 1 72 ? -2.423 -17.275 -11.484 1.00 77.44 72 ILE A C 1
ATOM 572 O O . ILE A 1 72 ? -2.901 -18.406 -11.357 1.00 77.44 72 ILE A O 1
ATOM 576 N N . PRO A 1 73 ? -1.415 -17.018 -12.338 1.00 78.19 73 PRO A N 1
ATOM 577 C CA . PRO A 1 73 ? -0.806 -18.066 -13.146 1.00 78.19 73 PRO A CA 1
ATOM 578 C C . PRO A 1 73 ? -0.111 -19.103 -12.253 1.00 78.19 73 PRO A C 1
ATOM 580 O O . PRO A 1 73 ? 0.608 -18.756 -11.321 1.00 78.19 73 PRO A O 1
ATOM 583 N N . ALA A 1 74 ? -0.293 -20.389 -12.565 1.00 76.44 74 ALA A N 1
ATOM 584 C CA . ALA A 1 74 ? 0.271 -21.494 -11.782 1.00 76.44 74 ALA A CA 1
ATOM 585 C C . ALA A 1 74 ? 1.802 -21.638 -11.916 1.00 76.44 74 ALA A C 1
ATOM 587 O O . ALA A 1 74 ? 2.434 -22.307 -11.104 1.00 76.44 74 ALA A O 1
ATOM 588 N N . SER A 1 75 ? 2.408 -21.023 -12.937 1.00 80.06 75 SER A N 1
ATOM 589 C CA . SER A 1 75 ? 3.854 -21.052 -13.166 1.00 80.06 75 SER A CA 1
ATOM 590 C C . SER A 1 75 ? 4.417 -19.642 -13.281 1.00 80.06 75 SER A C 1
ATOM 592 O O . SER A 1 75 ? 3.892 -18.837 -14.052 1.00 80.06 75 SER A O 1
ATOM 594 N N . PHE A 1 76 ? 5.531 -19.381 -12.598 1.00 79.19 76 PHE A N 1
ATOM 595 C CA . PHE A 1 76 ? 6.305 -18.158 -12.782 1.00 79.19 76 PHE A CA 1
ATOM 596 C C . PHE A 1 76 ? 6.908 -18.132 -14.187 1.00 79.19 76 PHE A C 1
ATOM 598 O O . PHE A 1 76 ? 7.795 -18.921 -14.512 1.00 79.19 76 PHE A O 1
ATOM 605 N N . ARG A 1 77 ? 6.406 -17.228 -15.028 1.00 80.88 77 ARG A N 1
ATOM 606 C CA . ARG A 1 77 ? 6.926 -16.963 -16.370 1.00 80.88 77 ARG A CA 1
ATOM 607 C C . ARG A 1 77 ? 7.034 -15.452 -16.569 1.00 80.88 77 ARG A C 1
ATOM 609 O O . ARG A 1 77 ? 6.215 -14.724 -16.004 1.00 80.88 77 ARG A O 1
ATOM 616 N N . PRO A 1 78 ? 8.017 -14.968 -17.340 1.00 79.25 78 PRO A N 1
ATOM 617 C CA . PRO A 1 78 ? 8.053 -13.567 -17.730 1.00 79.25 78 PRO A CA 1
ATOM 618 C C . PRO A 1 78 ? 6.794 -13.211 -18.539 1.00 79.25 78 PRO A C 1
ATOM 620 O O . PRO A 1 78 ? 6.242 -14.056 -19.240 1.00 79.25 78 PRO A O 1
ATOM 623 N N . THR A 1 79 ? 6.333 -11.961 -18.450 1.00 71.88 79 THR A N 1
ATOM 624 C CA . THR A 1 79 ? 5.103 -11.482 -19.120 1.00 71.88 79 THR A CA 1
ATOM 625 C C . THR A 1 79 ? 5.153 -11.604 -20.651 1.00 71.88 79 THR A C 1
ATOM 627 O O . THR A 1 79 ? 4.122 -11.590 -21.313 1.00 71.88 79 THR A O 1
ATOM 630 N N . ILE A 1 80 ? 6.358 -11.705 -21.211 1.00 78.38 80 ILE A N 1
ATOM 631 C CA . ILE A 1 80 ? 6.659 -11.874 -22.636 1.00 78.38 80 ILE A CA 1
ATOM 632 C C . ILE A 1 80 ? 7.595 -13.085 -22.742 1.00 78.38 80 ILE A C 1
ATOM 634 O O . ILE A 1 80 ? 8.369 -13.304 -21.812 1.00 78.38 80 ILE A O 1
ATOM 638 N N . ASP A 1 81 ? 7.585 -13.830 -23.851 1.00 80.62 81 ASP A N 1
ATOM 639 C CA . ASP A 1 81 ? 8.552 -14.906 -24.136 1.00 80.62 81 ASP A CA 1
ATOM 640 C C . ASP A 1 81 ? 9.983 -14.348 -24.294 1.00 80.62 81 ASP A C 1
ATOM 642 O O . ASP A 1 81 ? 10.521 -14.211 -25.392 1.00 80.62 81 ASP A O 1
ATOM 646 N N . ARG A 1 82 ? 10.594 -13.960 -23.172 1.00 83.12 82 ARG A N 1
ATOM 647 C CA . ARG A 1 82 ? 11.916 -13.335 -23.084 1.00 83.12 82 ARG A CA 1
ATOM 648 C C . ARG A 1 82 ? 12.788 -14.052 -22.049 1.00 83.12 82 ARG A C 1
ATOM 650 O O . ARG A 1 82 ? 12.255 -14.605 -21.084 1.00 83.12 82 ARG A O 1
ATOM 657 N N . PRO A 1 83 ? 14.125 -14.009 -22.188 1.00 85.12 83 PRO A N 1
ATOM 658 C CA . PRO A 1 83 ? 15.017 -14.455 -21.124 1.00 85.12 83 PRO A CA 1
ATOM 659 C C . PRO A 1 83 ? 14.864 -13.571 -19.877 1.00 85.12 83 PRO A C 1
ATOM 661 O O . PRO A 1 83 ? 14.512 -12.395 -19.968 1.00 85.12 83 PRO A O 1
ATOM 664 N N . TRP A 1 84 ? 15.142 -14.139 -18.700 1.00 84.62 84 TRP A N 1
ATOM 665 C CA . TRP A 1 84 ? 15.054 -13.416 -17.426 1.00 84.62 84 TRP A CA 1
ATOM 666 C C . TRP A 1 84 ? 16.061 -12.271 -17.318 1.00 84.62 84 TRP A C 1
ATOM 668 O O . TRP A 1 84 ? 15.723 -11.233 -16.769 1.00 84.62 84 TRP A O 1
ATOM 678 N N . LEU A 1 85 ? 17.274 -12.446 -17.848 1.00 87.56 85 LEU A N 1
ATOM 679 C CA . LEU A 1 85 ? 18.292 -11.401 -17.858 1.00 87.56 85 LEU A CA 1
ATOM 680 C C . LEU A 1 85 ? 18.188 -10.587 -19.150 1.00 87.56 85 LEU A C 1
ATOM 682 O O . LEU A 1 85 ? 18.303 -11.135 -20.250 1.00 87.56 85 LEU A O 1
ATOM 686 N N . ILE A 1 86 ? 17.985 -9.280 -19.011 1.00 85.81 86 ILE A N 1
ATOM 687 C CA . ILE A 1 86 ? 17.945 -8.350 -20.138 1.00 85.81 86 ILE A CA 1
ATOM 688 C C . ILE A 1 86 ? 19.364 -7.860 -20.408 1.00 85.81 86 ILE A C 1
ATOM 690 O O . ILE A 1 86 ? 20.021 -7.331 -19.517 1.00 85.81 86 ILE A O 1
ATOM 694 N N . ASN A 1 87 ? 19.825 -7.996 -21.651 1.00 84.62 87 ASN A N 1
ATOM 695 C CA . ASN A 1 87 ? 21.103 -7.437 -22.078 1.00 84.62 87 ASN A CA 1
ATOM 696 C C . ASN A 1 87 ? 20.944 -5.927 -22.342 1.00 84.62 87 ASN A C 1
ATOM 698 O O . ASN A 1 87 ? 20.313 -5.562 -23.333 1.00 84.62 87 ASN A O 1
ATOM 702 N N . PRO A 1 88 ? 21.524 -5.027 -21.523 1.00 78.38 88 PRO A N 1
ATOM 703 C CA . PRO A 1 88 ? 21.379 -3.581 -21.725 1.00 78.38 88 PRO A CA 1
ATOM 704 C C . PRO A 1 88 ? 22.147 -3.072 -22.957 1.00 78.38 88 PRO A C 1
ATOM 706 O O . PRO A 1 88 ? 21.866 -1.991 -23.464 1.00 78.38 88 PRO A O 1
ATOM 709 N N . LEU A 1 89 ? 23.107 -3.859 -23.454 1.00 81.44 89 LEU A N 1
ATOM 710 C CA . LEU A 1 89 ? 23.997 -3.506 -24.563 1.00 81.44 89 LEU A CA 1
ATOM 711 C C . LEU A 1 89 ? 23.407 -3.796 -25.951 1.00 81.44 89 LEU A C 1
ATOM 713 O O . LEU A 1 89 ? 23.990 -3.388 -26.949 1.00 81.44 89 LEU A O 1
ATOM 717 N N . SER A 1 90 ? 22.268 -4.491 -26.047 1.00 81.62 90 SER A N 1
ATOM 718 C CA . SER A 1 90 ? 21.637 -4.793 -27.343 1.00 81.62 90 SER A CA 1
ATOM 719 C C . SER A 1 90 ? 20.853 -3.613 -27.932 1.00 81.62 90 SER A C 1
ATOM 721 O O . SER A 1 90 ? 20.231 -3.753 -28.983 1.00 81.62 90 SER A O 1
ATOM 723 N N . VAL A 1 91 ? 20.827 -2.469 -27.246 1.00 82.12 91 VAL A N 1
ATOM 724 C CA . VAL A 1 91 ? 20.029 -1.291 -27.602 1.00 82.12 91 VAL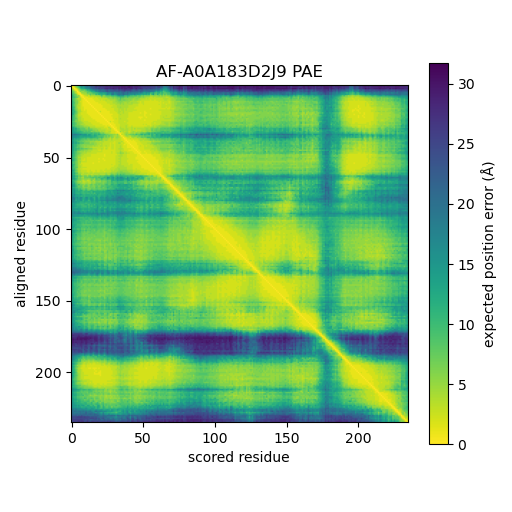 A CA 1
ATOM 725 C C . VAL A 1 91 ? 20.926 -0.213 -28.220 1.00 82.12 91 VAL A C 1
ATOM 727 O O . VAL A 1 91 ? 22.087 -0.062 -27.851 1.00 82.12 91 VAL A O 1
ATOM 730 N N . GLN A 1 92 ? 20.389 0.557 -29.170 1.00 90.12 92 GLN A N 1
ATOM 731 C CA . GLN A 1 92 ? 21.092 1.685 -29.787 1.00 90.12 92 GLN A CA 1
ATOM 732 C C . GLN A 1 92 ? 21.541 2.714 -28.735 1.00 90.12 92 GLN A C 1
ATOM 734 O O . GLN A 1 92 ? 20.771 3.085 -27.849 1.00 90.12 92 GLN A O 1
ATOM 739 N N . TRP A 1 93 ? 22.763 3.236 -28.875 1.00 86.38 93 TRP A N 1
ATOM 740 C CA . TRP A 1 93 ? 23.387 4.141 -27.897 1.00 86.38 93 TRP A CA 1
ATOM 741 C C . TRP A 1 93 ? 22.558 5.405 -27.598 1.00 86.38 93 TRP A C 1
ATOM 743 O O . TRP A 1 93 ? 22.523 5.861 -26.458 1.00 86.38 93 TRP A O 1
ATOM 753 N N . TYR A 1 94 ? 21.839 5.945 -28.590 1.00 89.25 94 TYR A N 1
ATOM 754 C CA . TYR A 1 94 ? 20.980 7.122 -28.412 1.00 89.25 94 TYR A CA 1
ATOM 755 C C . TYR A 1 94 ? 19.832 6.860 -27.426 1.00 89.25 94 TYR A C 1
ATOM 757 O O . TYR A 1 94 ? 19.495 7.727 -26.622 1.00 89.25 94 TYR A O 1
ATOM 765 N N . VAL A 1 95 ? 19.270 5.647 -27.422 1.00 90.88 95 VAL A N 1
ATOM 766 C CA . VAL A 1 95 ? 18.185 5.271 -26.503 1.00 90.88 95 VAL A CA 1
ATOM 767 C C . VAL A 1 95 ? 18.671 5.293 -25.055 1.00 90.88 95 VAL A C 1
ATOM 769 O O . VAL A 1 95 ? 17.930 5.726 -24.177 1.00 90.88 95 VAL A O 1
ATOM 772 N N . ALA A 1 96 ? 19.923 4.900 -24.799 1.00 86.81 96 ALA A N 1
ATOM 773 C CA . ALA A 1 96 ? 20.515 4.971 -23.464 1.00 86.81 96 ALA A CA 1
ATOM 774 C C . ALA A 1 96 ? 20.645 6.422 -22.968 1.00 86.81 96 ALA A C 1
ATOM 776 O O . ALA A 1 96 ? 20.372 6.703 -21.802 1.00 86.81 96 ALA A O 1
ATOM 777 N N . VAL A 1 97 ? 20.991 7.356 -23.862 1.00 89.00 97 VAL A N 1
ATOM 778 C CA . VAL A 1 97 ? 21.069 8.789 -23.534 1.00 89.00 97 VAL A CA 1
ATOM 779 C C . VAL A 1 97 ? 19.679 9.358 -23.250 1.00 89.00 97 VAL A C 1
ATOM 781 O O . VAL A 1 97 ? 19.491 10.045 -22.249 1.00 89.00 97 VAL A O 1
ATOM 784 N N . VAL A 1 98 ? 18.682 9.030 -24.077 1.00 93.44 98 VAL A N 1
ATOM 785 C CA . VAL A 1 98 ? 17.294 9.470 -23.854 1.00 93.44 98 VAL A CA 1
ATOM 786 C C . VAL A 1 98 ? 16.724 8.890 -22.558 1.00 93.44 98 VAL A C 1
ATOM 788 O O . VAL A 1 98 ? 16.023 9.598 -21.840 1.00 93.44 98 VAL A O 1
ATOM 791 N N . ALA A 1 99 ? 17.055 7.641 -22.217 1.00 91.56 99 ALA A N 1
ATOM 792 C CA . ALA A 1 99 ? 16.606 6.978 -20.993 1.00 91.56 99 ALA A CA 1
ATOM 793 C C . ALA A 1 99 ? 17.201 7.579 -19.704 1.00 91.56 99 ALA A C 1
ATOM 795 O O . ALA A 1 99 ? 16.626 7.392 -18.630 1.00 91.56 99 ALA A O 1
ATOM 796 N N . ALA A 1 100 ? 18.295 8.344 -19.789 1.00 91.06 100 ALA A N 1
ATOM 797 C CA . ALA A 1 100 ? 18.870 9.024 -18.629 1.00 91.06 100 ALA A CA 1
ATOM 798 C C . ALA A 1 100 ? 17.906 10.064 -18.032 1.00 91.06 100 ALA A C 1
ATOM 800 O O . ALA A 1 100 ? 17.819 10.196 -16.813 1.00 91.06 100 ALA A O 1
ATOM 801 N N . LEU A 1 101 ? 17.132 10.760 -18.874 1.00 93.31 101 LEU A N 1
ATOM 802 C CA . LEU A 1 101 ? 16.165 11.763 -18.427 1.00 93.31 101 LEU A CA 1
ATOM 803 C C . LEU A 1 101 ? 15.057 11.157 -17.540 1.00 93.31 101 LEU A C 1
ATOM 805 O O . LEU A 1 101 ? 14.946 11.582 -16.389 1.00 93.31 101 LEU A O 1
ATOM 809 N N . PRO A 1 102 ? 14.263 10.156 -17.979 1.00 93.62 102 PRO A N 1
ATOM 810 C CA . PRO A 1 102 ? 13.269 9.526 -17.115 1.00 93.62 102 PRO A CA 1
ATOM 811 C C . PRO A 1 102 ? 13.912 8.812 -15.922 1.00 93.62 102 PRO A C 1
ATOM 813 O O . PRO A 1 102 ? 13.312 8.803 -14.851 1.00 93.62 102 PRO A O 1
ATOM 816 N N . ALA A 1 103 ? 15.132 8.274 -16.052 1.00 92.25 103 ALA A N 1
ATOM 817 C CA . ALA A 1 103 ? 15.841 7.675 -14.922 1.00 92.25 103 ALA A CA 1
ATOM 818 C C . ALA A 1 103 ? 16.086 8.685 -13.789 1.00 92.25 103 ALA A C 1
ATOM 820 O O . ALA A 1 103 ? 15.858 8.347 -12.632 1.00 92.25 103 ALA A O 1
ATOM 821 N N . VAL A 1 104 ? 16.466 9.930 -14.102 1.00 93.88 104 VAL A N 1
ATOM 822 C CA . VAL A 1 104 ? 16.617 10.996 -13.094 1.00 93.88 104 VAL A CA 1
ATOM 823 C C . VAL A 1 104 ? 15.284 11.322 -12.412 1.00 93.88 104 VAL A C 1
ATOM 825 O O . VAL A 1 104 ? 15.237 11.484 -11.195 1.00 93.88 104 VAL A O 1
ATOM 828 N N . PHE A 1 105 ? 14.175 11.374 -13.153 1.00 94.31 105 PHE A N 1
ATOM 829 C CA . PHE A 1 105 ? 12.859 11.561 -12.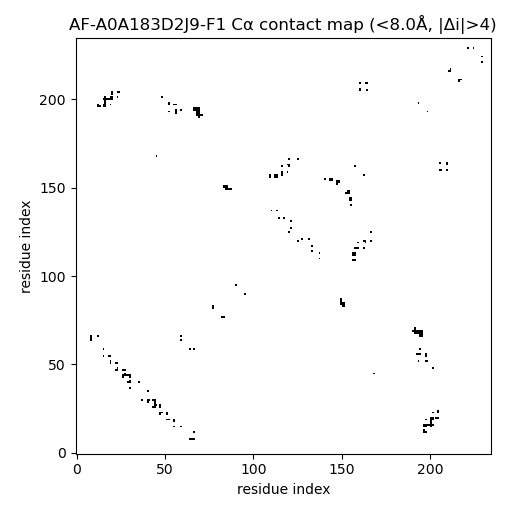532 1.00 94.31 105 PHE A CA 1
ATOM 830 C C . PHE A 1 105 ? 12.485 10.389 -11.615 1.00 94.31 105 PHE A C 1
ATOM 832 O O . PHE A 1 105 ? 11.992 10.611 -10.509 1.00 94.31 105 PHE A O 1
ATOM 839 N N . TYR A 1 106 ? 12.763 9.149 -12.026 1.00 91.94 106 TYR A N 1
ATOM 840 C CA . TYR A 1 106 ? 12.500 7.970 -11.200 1.00 91.94 106 TYR A CA 1
ATOM 841 C C . TYR A 1 106 ? 13.352 7.927 -9.935 1.00 91.94 106 TYR A C 1
ATOM 843 O O . TYR A 1 106 ? 12.830 7.580 -8.877 1.00 91.94 106 TYR A O 1
ATOM 851 N N . THR A 1 107 ? 14.633 8.298 -9.998 1.00 91.94 107 THR A N 1
ATOM 852 C CA . THR A 1 107 ? 15.470 8.345 -8.791 1.00 91.94 107 THR A CA 1
ATOM 853 C C . THR A 1 107 ? 14.949 9.379 -7.800 1.00 91.94 107 THR A C 1
ATOM 855 O O . THR A 1 107 ? 14.882 9.081 -6.609 1.00 91.94 107 THR A O 1
ATOM 858 N N . ILE A 1 108 ? 14.502 10.547 -8.275 1.00 93.31 108 ILE A N 1
ATOM 859 C CA . ILE A 1 108 ? 13.865 11.561 -7.423 1.00 93.31 108 ILE A CA 1
ATOM 860 C C . ILE A 1 108 ? 12.598 10.998 -6.770 1.00 93.31 108 ILE A C 1
ATOM 862 O O . ILE A 1 108 ? 12.454 11.110 -5.555 1.00 93.31 108 ILE A O 1
ATOM 866 N N . LEU A 1 109 ? 11.708 10.360 -7.538 1.00 92.00 109 LEU A N 1
ATOM 867 C CA . LEU A 1 109 ? 10.476 9.766 -7.003 1.00 92.00 109 LEU A CA 1
ATOM 868 C C . LEU A 1 109 ? 10.767 8.706 -5.934 1.00 92.00 109 LEU A C 1
ATOM 870 O O . LEU A 1 109 ? 10.202 8.764 -4.846 1.00 92.00 109 LEU A O 1
ATOM 874 N N . ILE A 1 110 ? 11.696 7.787 -6.205 1.00 90.94 110 ILE A N 1
ATOM 875 C CA . ILE A 1 110 ? 12.058 6.714 -5.269 1.00 90.94 110 ILE A CA 1
ATOM 876 C C . ILE A 1 110 ? 12.657 7.287 -3.982 1.00 90.94 110 ILE A C 1
ATOM 878 O O . ILE A 1 110 ? 12.288 6.855 -2.890 1.00 90.94 110 ILE A O 1
ATOM 882 N N . VAL A 1 111 ? 13.560 8.268 -4.084 1.00 91.88 111 VAL A N 1
ATOM 883 C CA . VAL A 1 111 ? 14.153 8.905 -2.901 1.00 91.88 111 VAL A CA 1
ATOM 884 C C . VAL A 1 111 ? 13.081 9.642 -2.102 1.00 91.88 111 VAL A C 1
ATOM 886 O O . VAL A 1 111 ? 13.028 9.477 -0.887 1.00 91.88 111 VAL A O 1
ATOM 889 N N . MET A 1 112 ? 12.211 10.417 -2.752 1.00 92.31 112 MET A N 1
ATOM 890 C CA . MET A 1 112 ? 11.148 11.161 -2.069 1.00 92.31 112 MET A CA 1
ATOM 891 C C . MET A 1 112 ? 10.176 10.228 -1.342 1.00 92.31 112 MET A C 1
ATOM 893 O O . MET A 1 112 ? 9.935 10.423 -0.148 1.00 92.31 112 MET A O 1
ATOM 897 N N . ASP A 1 113 ? 9.682 9.186 -2.012 1.00 91.12 113 ASP A N 1
ATOM 898 C CA . ASP A 1 113 ? 8.756 8.221 -1.413 1.00 91.12 113 ASP A CA 1
ATOM 899 C C . ASP A 1 113 ? 9.409 7.463 -0.256 1.00 91.12 113 ASP A C 1
ATOM 901 O O . ASP A 1 113 ? 8.792 7.286 0.799 1.00 91.12 113 ASP A O 1
ATOM 905 N N . GLN A 1 114 ? 10.679 7.082 -0.403 1.00 91.56 114 GLN A N 1
ATOM 906 C CA . GLN A 1 114 ? 11.424 6.418 0.658 1.00 91.56 114 GLN A CA 1
ATOM 907 C C . GLN A 1 114 ? 11.613 7.323 1.882 1.00 91.56 114 GLN A C 1
ATOM 909 O O . GLN A 1 114 ? 11.376 6.893 3.012 1.00 91.56 114 GLN A O 1
ATOM 914 N N . GLN A 1 115 ? 12.010 8.582 1.686 1.00 91.06 115 GLN A N 1
ATOM 915 C CA . GLN A 1 115 ? 12.231 9.509 2.799 1.00 91.06 115 GLN A CA 1
ATOM 916 C C . GLN A 1 115 ? 10.921 9.855 3.516 1.00 91.06 115 GLN A C 1
ATOM 918 O O . GLN A 1 115 ? 10.874 9.827 4.748 1.00 91.06 115 GLN A O 1
ATOM 923 N N . ILE A 1 116 ? 9.839 10.114 2.774 1.00 91.81 116 ILE A N 1
ATOM 924 C CA . ILE A 1 116 ? 8.518 10.392 3.359 1.00 91.81 116 ILE A CA 1
ATOM 925 C C . ILE A 1 116 ? 8.028 9.176 4.152 1.00 91.81 116 ILE A C 1
ATOM 927 O O . ILE A 1 116 ? 7.631 9.312 5.312 1.00 91.81 116 ILE A O 1
ATOM 931 N N . THR A 1 117 ? 8.101 7.979 3.566 1.00 90.38 117 THR A N 1
ATOM 932 C CA . THR A 1 117 ? 7.649 6.742 4.218 1.00 90.38 117 THR A CA 1
ATOM 933 C C . THR A 1 117 ? 8.445 6.456 5.486 1.00 90.38 117 THR A C 1
ATOM 935 O O . THR A 1 117 ? 7.859 6.213 6.545 1.00 90.38 117 THR A O 1
ATOM 938 N N . ALA A 1 118 ? 9.773 6.551 5.413 1.00 89.12 118 ALA A N 1
ATOM 939 C CA . ALA A 1 118 ? 10.640 6.297 6.552 1.00 89.12 118 ALA A CA 1
ATOM 940 C C . ALA A 1 118 ? 10.379 7.287 7.696 1.00 89.12 118 ALA A C 1
ATOM 942 O O . ALA A 1 118 ? 10.311 6.865 8.848 1.00 89.12 118 ALA A O 1
ATOM 943 N N . VAL A 1 119 ? 10.179 8.578 7.412 1.00 89.81 119 VAL A N 1
ATOM 944 C CA . VAL A 1 119 ? 9.875 9.585 8.447 1.00 89.81 119 VAL A CA 1
ATOM 945 C C . VAL A 1 119 ? 8.514 9.336 9.106 1.00 89.81 119 VAL A C 1
ATOM 947 O O . VAL A 1 119 ? 8.395 9.476 10.324 1.00 89.81 119 VAL A O 1
ATOM 950 N N . ILE A 1 120 ? 7.496 8.936 8.338 1.00 88.88 120 ILE A N 1
ATOM 951 C CA . ILE A 1 120 ? 6.159 8.630 8.876 1.00 88.88 120 ILE A CA 1
ATOM 952 C C . ILE A 1 120 ? 6.212 7.427 9.825 1.00 88.88 120 ILE A C 1
ATOM 954 O O . ILE A 1 120 ? 5.650 7.479 10.920 1.00 88.88 120 ILE A O 1
ATOM 958 N N . ILE A 1 121 ? 6.906 6.357 9.433 1.00 87.25 121 ILE A N 1
ATOM 959 C CA . ILE A 1 121 ? 7.052 5.145 10.254 1.00 87.25 121 ILE A CA 1
ATOM 960 C C . ILE A 1 121 ? 7.865 5.446 11.515 1.00 87.25 121 ILE A C 1
ATOM 962 O O . ILE A 1 121 ? 7.489 5.043 12.617 1.00 87.25 121 ILE A O 1
ATOM 966 N N . ASN A 1 122 ? 8.947 6.208 11.363 1.00 87.25 122 ASN A N 1
ATOM 967 C CA . ASN A 1 122 ? 9.874 6.555 12.436 1.00 87.25 122 ASN A CA 1
ATOM 968 C C . ASN A 1 122 ? 9.417 7.746 13.290 1.00 87.25 122 ASN A C 1
ATOM 970 O O . ASN A 1 122 ? 10.207 8.309 14.055 1.00 87.25 122 ASN A O 1
ATOM 974 N N . ARG A 1 123 ? 8.143 8.139 13.198 1.00 86.38 123 ARG A N 1
ATOM 975 C CA . ARG A 1 123 ? 7.572 9.182 14.050 1.00 86.38 123 ARG A CA 1
ATOM 976 C C . ARG A 1 123 ? 7.716 8.780 15.520 1.00 86.38 123 ARG A C 1
ATOM 978 O O . ARG A 1 123 ? 7.404 7.651 15.896 1.00 86.38 123 ARG A O 1
ATOM 985 N N . LYS A 1 124 ? 8.153 9.719 16.371 1.00 80.75 124 LYS A N 1
ATOM 986 C CA . LYS A 1 124 ? 8.386 9.479 17.813 1.00 80.75 124 LYS A CA 1
ATOM 987 C C . LYS A 1 124 ? 7.160 8.887 18.525 1.00 80.75 124 LYS A C 1
ATOM 989 O O . LYS A 1 124 ? 7.312 8.096 19.452 1.00 80.75 124 LYS A O 1
ATOM 994 N N . ASP A 1 125 ? 5.963 9.205 18.041 1.00 79.06 125 ASP A N 1
ATOM 995 C CA . ASP A 1 125 ? 4.684 8.696 18.549 1.00 79.06 125 ASP A CA 1
ATOM 996 C C . ASP A 1 125 ? 4.552 7.169 18.465 1.00 79.06 125 ASP A C 1
ATOM 998 O O . ASP A 1 125 ? 3.872 6.567 19.298 1.00 79.06 125 ASP A O 1
ATOM 1002 N N . ASN A 1 126 ? 5.232 6.535 17.504 1.00 79.19 126 ASN A N 1
ATOM 1003 C CA . ASN A 1 126 ? 5.219 5.082 17.329 1.00 79.19 126 ASN A CA 1
ATOM 1004 C C . ASN A 1 126 ? 6.126 4.354 18.339 1.00 79.19 126 ASN A C 1
ATOM 1006 O O . ASN A 1 126 ? 6.090 3.128 18.404 1.00 79.19 126 ASN A O 1
ATOM 1010 N N . LYS A 1 127 ? 6.917 5.085 19.148 1.00 78.44 127 LYS A N 1
ATOM 1011 C CA . LYS A 1 127 ? 7.755 4.562 20.250 1.00 78.44 127 LYS A CA 1
ATOM 1012 C C . LYS A 1 127 ? 8.570 3.311 19.868 1.00 78.44 127 LYS A C 1
ATOM 1014 O O . LYS A 1 127 ? 8.631 2.337 20.622 1.00 78.44 127 LYS A O 1
ATOM 1019 N N . LEU A 1 128 ? 9.195 3.334 18.689 1.00 80.31 128 LEU A N 1
ATOM 1020 C CA . LEU A 1 128 ? 10.010 2.224 18.192 1.00 80.31 128 LEU A CA 1
ATOM 1021 C C . LEU A 1 128 ? 11.232 1.991 19.098 1.00 80.31 128 LEU A C 1
ATOM 1023 O O . LEU A 1 128 ? 11.902 2.931 19.515 1.00 80.31 128 LEU A O 1
ATOM 1027 N N . ARG A 1 129 ? 11.528 0.719 19.402 1.00 75.19 129 ARG A N 1
ATOM 1028 C CA . ARG A 1 129 ? 12.636 0.327 20.298 1.00 75.19 129 ARG A CA 1
ATOM 1029 C C . ARG A 1 129 ? 14.017 0.315 19.632 1.00 75.19 129 ARG A C 1
ATOM 1031 O O . ARG A 1 129 ? 15.020 0.331 20.337 1.00 75.19 129 ARG A O 1
ATOM 1038 N N . LYS A 1 130 ? 14.081 0.220 18.302 1.00 82.31 130 LYS A N 1
ATOM 1039 C CA . LYS A 1 130 ? 15.332 0.185 17.524 1.00 82.31 130 LYS A CA 1
ATOM 1040 C C . LYS A 1 130 ? 15.574 1.538 16.852 1.00 82.31 130 LYS A C 1
ATOM 1042 O O . LYS A 1 130 ? 14.622 2.258 16.566 1.00 82.31 130 LYS A O 1
ATOM 1047 N N . GLY A 1 131 ? 16.848 1.862 16.621 1.00 78.19 131 GLY A N 1
ATOM 1048 C CA . GLY A 1 131 ? 17.268 3.082 15.928 1.00 78.19 131 GLY A CA 1
ATOM 1049 C C . GLY A 1 131 ? 16.909 3.093 14.438 1.00 78.19 131 GLY A C 1
ATOM 1050 O O . GLY A 1 131 ? 16.456 2.093 13.882 1.00 78.19 131 GLY A O 1
ATOM 1051 N N . TYR A 1 132 ? 17.124 4.241 13.798 1.00 81.75 132 TYR A N 1
ATOM 1052 C CA . TYR A 1 132 ? 16.744 4.483 12.406 1.00 81.75 132 TYR A CA 1
ATOM 1053 C C . TYR A 1 132 ? 17.830 4.044 11.417 1.00 81.75 132 TYR A C 1
ATOM 1055 O O . TYR A 1 132 ? 19.020 4.152 11.704 1.00 81.75 132 TYR A O 1
ATOM 1063 N N . GLY A 1 133 ? 17.415 3.609 10.225 1.00 86.94 133 GLY A N 1
ATOM 1064 C CA . GLY A 1 133 ? 18.303 3.093 9.180 1.00 86.94 133 GLY A CA 1
ATOM 1065 C C . GLY A 1 133 ? 18.147 3.773 7.819 1.00 86.94 133 GLY A C 1
ATOM 1066 O O . GLY A 1 133 ? 18.204 3.079 6.816 1.00 86.94 133 GLY A O 1
ATOM 1067 N N . TYR A 1 134 ? 17.951 5.097 7.753 1.00 88.25 134 TYR A N 1
ATOM 1068 C CA . TYR A 1 134 ? 17.618 5.807 6.501 1.00 88.25 134 TYR A CA 1
ATOM 1069 C C . TYR A 1 134 ? 18.610 5.566 5.351 1.00 88.25 134 TYR A C 1
ATOM 1071 O O . TYR A 1 134 ? 18.202 5.313 4.220 1.00 88.25 134 TYR A O 1
ATOM 1079 N N . HIS A 1 135 ? 19.915 5.625 5.632 1.00 91.19 135 HIS A N 1
ATOM 1080 C CA . HIS A 1 135 ? 20.947 5.416 4.612 1.00 91.19 135 HIS A CA 1
ATOM 1081 C C . HIS A 1 135 ? 21.049 3.955 4.174 1.00 91.19 135 HIS A C 1
ATOM 1083 O O . HIS A 1 135 ? 21.260 3.684 2.995 1.00 91.19 135 HIS A O 1
ATOM 1089 N N . LEU A 1 136 ? 20.886 3.024 5.120 1.00 91.38 136 LEU A N 1
ATOM 1090 C CA . LEU A 1 136 ? 20.894 1.595 4.823 1.00 91.38 136 LEU A CA 1
ATOM 1091 C C . LEU A 1 136 ? 19.700 1.232 3.936 1.00 91.38 136 LEU A C 1
ATOM 1093 O O . LEU A 1 136 ? 19.869 0.507 2.964 1.00 91.38 136 LEU A O 1
ATOM 1097 N N . ASP A 1 137 ? 18.523 1.780 4.234 1.00 90.38 137 ASP A N 1
ATOM 1098 C CA . ASP A 1 137 ? 17.303 1.549 3.461 1.00 90.38 137 ASP A CA 1
ATOM 1099 C C . ASP A 1 137 ? 17.442 2.079 2.023 1.00 90.38 137 ASP A C 1
ATOM 1101 O O . ASP A 1 137 ? 17.181 1.371 1.052 1.00 90.38 137 ASP A O 1
ATOM 1105 N N . LEU A 1 138 ? 18.006 3.284 1.866 1.00 90.50 138 LEU A N 1
ATOM 1106 C CA . LEU A 1 138 ? 18.294 3.848 0.546 1.00 90.50 138 LEU A CA 1
ATOM 1107 C C . LEU A 1 138 ? 19.300 2.999 -0.253 1.00 90.50 138 LEU A C 1
ATOM 1109 O O . LEU A 1 138 ? 19.121 2.809 -1.456 1.00 90.50 138 LEU A O 1
ATOM 1113 N N . LEU A 1 139 ? 20.338 2.467 0.401 1.00 92.81 139 LEU A N 1
ATOM 1114 C CA . LEU A 1 139 ? 21.322 1.591 -0.241 1.00 92.81 139 LEU A CA 1
ATOM 1115 C C . LEU A 1 139 ? 20.692 0.266 -0.691 1.00 92.81 139 LEU A C 1
ATOM 1117 O O . LEU A 1 139 ? 20.959 -0.195 -1.802 1.00 92.81 139 LEU A O 1
ATOM 1121 N N . VAL A 1 140 ? 19.835 -0.328 0.144 1.00 92.50 140 VAL A N 1
ATOM 1122 C CA . VAL A 1 140 ? 19.118 -1.571 -0.180 1.00 92.50 140 VAL A CA 1
ATOM 1123 C C . VAL A 1 140 ? 18.176 -1.360 -1.365 1.00 92.50 140 VAL A C 1
ATOM 1125 O O . VAL A 1 140 ? 18.176 -2.173 -2.291 1.00 92.50 140 VAL A O 1
ATOM 1128 N N . ILE A 1 141 ? 17.430 -0.253 -1.393 1.00 92.00 141 ILE A N 1
ATOM 1129 C CA . ILE A 1 141 ? 16.541 0.080 -2.514 1.00 92.00 141 ILE A CA 1
ATOM 1130 C C . ILE A 1 141 ? 17.339 0.331 -3.794 1.00 92.00 141 ILE A C 1
ATOM 1132 O O . ILE A 1 141 ? 16.975 -0.197 -4.842 1.00 92.00 141 ILE A O 1
ATOM 1136 N N . ALA A 1 142 ? 18.453 1.065 -3.727 1.00 91.38 142 ALA A N 1
ATOM 1137 C CA . ALA A 1 142 ? 19.309 1.294 -4.891 1.00 91.38 142 ALA A CA 1
ATOM 1138 C C . ALA A 1 142 ? 19.826 -0.028 -5.490 1.00 91.38 142 ALA A C 1
ATOM 1140 O O . ALA A 1 142 ? 19.764 -0.228 -6.705 1.00 91.38 142 ALA A O 1
ATOM 1141 N N . LEU A 1 143 ? 20.267 -0.962 -4.642 1.00 93.56 143 LEU A N 1
ATOM 1142 C CA . LEU A 1 143 ? 20.695 -2.296 -5.066 1.00 93.56 143 LEU A CA 1
ATOM 1143 C C . LEU A 1 143 ? 19.533 -3.094 -5.680 1.00 93.56 143 LEU A C 1
ATOM 1145 O O . LEU A 1 143 ? 19.695 -3.705 -6.739 1.00 93.56 143 LEU A O 1
ATOM 1149 N N . LEU A 1 144 ? 18.347 -3.055 -5.067 1.00 92.31 144 LEU A N 1
ATOM 1150 C CA . LEU A 1 144 ? 17.151 -3.718 -5.592 1.00 92.31 144 LEU A CA 1
ATOM 1151 C C . LEU A 1 144 ? 16.723 -3.160 -6.950 1.00 92.31 144 LEU A C 1
ATOM 1153 O O . LEU A 1 144 ? 16.330 -3.942 -7.812 1.00 92.31 144 LEU A O 1
ATOM 1157 N N . VAL A 1 145 ? 16.830 -1.849 -7.176 1.00 91.88 145 VAL A N 1
ATOM 1158 C CA . VAL A 1 145 ? 16.526 -1.225 -8.474 1.00 91.88 145 VAL A CA 1
ATOM 1159 C C . VAL A 1 145 ? 17.463 -1.746 -9.565 1.00 91.88 145 VAL A C 1
ATOM 1161 O O . VAL A 1 145 ? 16.996 -2.057 -10.659 1.00 91.88 145 VAL A O 1
ATOM 1164 N N . VAL A 1 146 ? 18.756 -1.928 -9.274 1.00 90.81 146 VAL A N 1
ATOM 1165 C CA . VAL A 1 146 ? 19.716 -2.515 -10.229 1.00 90.81 146 VAL A CA 1
ATOM 1166 C C . VAL A 1 146 ? 19.372 -3.979 -10.536 1.00 90.81 146 VAL A C 1
ATOM 1168 O O . VAL A 1 146 ? 19.364 -4.390 -11.700 1.00 90.81 146 VAL A O 1
ATOM 1171 N N . ILE A 1 147 ? 19.021 -4.767 -9.515 1.00 91.94 147 ILE A N 1
ATOM 1172 C CA . ILE A 1 147 ? 18.615 -6.169 -9.698 1.00 91.94 147 ILE A CA 1
ATOM 1173 C C . ILE A 1 147 ? 17.309 -6.259 -10.501 1.00 91.94 147 ILE A C 1
ATOM 1175 O O . ILE A 1 147 ? 17.240 -6.990 -11.486 1.00 91.94 147 ILE A O 1
ATOM 1179 N N . CYS A 1 148 ? 16.285 -5.485 -10.144 1.00 90.25 148 CYS A N 1
ATOM 1180 C CA . CYS A 1 148 ? 15.000 -5.493 -10.847 1.00 90.25 148 CYS A CA 1
ATOM 1181 C C . CYS A 1 148 ? 15.138 -4.966 -12.276 1.00 90.25 148 CYS A C 1
ATOM 1183 O O . CYS A 1 148 ? 14.556 -5.545 -13.188 1.00 90.25 148 CYS A O 1
ATOM 1185 N N . GLY A 1 149 ? 15.963 -3.937 -12.488 1.00 88.81 149 GLY A N 1
ATOM 1186 C CA . GLY A 1 149 ? 16.282 -3.408 -13.812 1.00 88.81 149 GLY A CA 1
ATOM 1187 C C . GLY A 1 149 ? 16.953 -4.444 -14.714 1.00 88.81 149 GLY A C 1
ATOM 1188 O O . GLY A 1 149 ? 16.533 -4.612 -15.857 1.00 88.81 149 GLY A O 1
ATOM 1189 N N . SER A 1 150 ? 17.932 -5.199 -14.200 1.00 88.69 150 SER A N 1
ATOM 1190 C CA . SER A 1 150 ? 18.599 -6.260 -14.978 1.00 88.69 150 SER A CA 1
ATOM 1191 C C . SER A 1 150 ? 17.690 -7.461 -15.275 1.00 88.69 150 SER A C 1
ATOM 1193 O O . SER A 1 150 ? 17.802 -8.066 -16.341 1.00 88.69 150 SER A O 1
ATOM 1195 N N . LEU A 1 151 ? 16.740 -7.767 -14.384 1.00 89.44 151 LEU A N 1
ATOM 1196 C CA . LEU A 1 151 ? 15.726 -8.813 -14.578 1.00 89.44 151 LEU A CA 1
ATOM 1197 C C . LEU A 1 151 ? 14.479 -8.333 -15.359 1.00 89.44 151 LEU A C 1
ATOM 1199 O O . LEU A 1 151 ? 13.571 -9.111 -15.676 1.00 89.44 151 LEU A O 1
ATOM 1203 N N . GLY A 1 152 ? 14.391 -7.030 -15.641 1.00 84.75 152 GLY A N 1
ATOM 1204 C CA . GLY A 1 152 ? 13.216 -6.381 -16.225 1.00 84.75 152 GLY A CA 1
ATOM 1205 C C . GLY A 1 152 ? 11.943 -6.492 -15.387 1.00 84.75 152 GLY A C 1
ATOM 1206 O O . GLY A 1 152 ? 10.843 -6.490 -15.948 1.00 84.75 152 GLY A O 1
ATOM 1207 N N . LEU A 1 153 ? 12.088 -6.664 -14.078 1.00 88.44 153 LEU A N 1
ATOM 1208 C CA . LEU A 1 153 ? 10.990 -6.666 -13.122 1.00 88.44 153 LEU A CA 1
ATOM 1209 C C . LEU A 1 153 ? 10.577 -5.215 -12.821 1.00 88.44 153 LEU A C 1
ATOM 1211 O O . LEU A 1 153 ? 11.418 -4.315 -12.896 1.00 88.44 153 LEU A O 1
ATOM 1215 N N . PRO A 1 154 ? 9.304 -4.962 -12.470 1.00 87.69 154 PRO A N 1
ATOM 1216 C CA . PRO A 1 154 ? 8.903 -3.651 -11.976 1.00 87.69 154 PRO A CA 1
ATOM 1217 C C . PRO A 1 154 ? 9.723 -3.291 -10.729 1.00 87.69 154 PRO A C 1
ATOM 1219 O O . PRO A 1 154 ? 9.997 -4.144 -9.885 1.00 87.69 154 PRO A O 1
ATOM 1222 N N . PHE A 1 155 ? 10.132 -2.028 -10.628 1.00 85.25 155 PHE A N 1
ATOM 1223 C CA . PHE A 1 155 ? 10.847 -1.524 -9.459 1.00 85.25 155 PHE A CA 1
ATOM 1224 C C . PHE A 1 155 ? 9.909 -1.430 -8.250 1.00 85.25 155 PHE A C 1
ATOM 1226 O O . PHE A 1 155 ? 8.708 -1.194 -8.383 1.00 85.25 155 PHE A O 1
ATOM 1233 N N . TYR A 1 156 ? 10.479 -1.607 -7.061 1.00 83.25 156 TYR A N 1
ATOM 1234 C CA . TYR A 1 156 ? 9.753 -1.526 -5.800 1.00 83.25 156 TYR A CA 1
ATOM 1235 C C . TYR A 1 156 ? 9.875 -0.122 -5.210 1.00 83.25 156 TYR A C 1
ATOM 1237 O O . TYR A 1 156 ? 10.950 0.475 -5.229 1.00 83.25 156 TYR A O 1
ATOM 1245 N N . VAL A 1 157 ? 8.771 0.381 -4.662 1.00 81.88 157 VAL A N 1
ATOM 1246 C CA . VAL A 1 157 ? 8.705 1.656 -3.941 1.00 81.88 157 VAL A CA 1
ATOM 1247 C C . VAL A 1 157 ? 8.105 1.398 -2.562 1.00 81.88 157 VAL A C 1
ATOM 1249 O O . VAL A 1 157 ? 7.272 0.501 -2.401 1.00 81.88 157 VAL A O 1
ATOM 1252 N N . ALA A 1 158 ? 8.539 2.156 -1.556 1.00 83.06 158 ALA A N 1
ATOM 1253 C CA . ALA A 1 158 ? 8.029 2.029 -0.199 1.00 83.06 158 ALA A CA 1
ATOM 1254 C C . ALA A 1 158 ? 6.535 2.392 -0.127 1.00 83.06 158 ALA A C 1
ATOM 1256 O O . ALA A 1 158 ? 6.116 3.483 -0.505 1.00 83.06 158 ALA A O 1
ATOM 1257 N N . ALA A 1 159 ? 5.714 1.464 0.371 1.00 85.81 159 ALA A N 1
ATOM 1258 C CA . ALA A 1 159 ? 4.268 1.642 0.458 1.00 85.81 159 ALA A CA 1
ATOM 1259 C C . ALA A 1 159 ? 3.872 2.264 1.807 1.00 85.81 159 ALA A C 1
ATOM 1261 O O . ALA A 1 159 ? 3.822 1.570 2.826 1.00 85.81 159 ALA A O 1
ATOM 1262 N N . THR A 1 160 ? 3.549 3.560 1.814 1.00 84.06 160 THR A N 1
ATOM 1263 C CA . THR A 1 160 ? 3.210 4.335 3.025 1.00 84.06 160 THR A CA 1
ATOM 1264 C C . THR A 1 160 ? 2.050 3.738 3.829 1.00 84.06 160 THR A C 1
ATOM 1266 O O . THR A 1 160 ? 2.221 3.404 5.000 1.00 84.06 160 THR A O 1
ATOM 1269 N N . VAL A 1 161 ? 0.881 3.556 3.204 1.00 81.00 161 VAL A N 1
ATOM 1270 C CA . VAL A 1 161 ? -0.345 3.063 3.865 1.00 81.00 161 VAL A CA 1
ATOM 1271 C C . VAL A 1 161 ? -0.137 1.666 4.445 1.00 81.00 161 VAL A C 1
ATOM 1273 O O . VAL A 1 161 ? -0.464 1.420 5.603 1.00 81.00 161 VAL A O 1
ATOM 1276 N N . LEU A 1 162 ? 0.455 0.760 3.662 1.00 83.75 162 LEU A N 1
ATOM 1277 C CA . LEU A 1 162 ? 0.706 -0.610 4.102 1.00 83.75 162 LEU A CA 1
ATOM 1278 C C . LEU A 1 162 ? 1.701 -0.651 5.266 1.00 83.75 162 LEU A C 1
ATOM 1280 O O . LEU A 1 162 ? 1.501 -1.409 6.210 1.00 83.75 162 LEU A O 1
ATOM 1284 N N . SER A 1 163 ? 2.738 0.188 5.229 1.00 83.50 163 SER A N 1
ATOM 1285 C CA . SER A 1 163 ? 3.741 0.239 6.293 1.00 83.50 163 SER A CA 1
ATOM 1286 C C . SER A 1 163 ? 3.163 0.778 7.602 1.00 83.50 163 SER A C 1
ATOM 1288 O O . SER A 1 163 ? 3.462 0.233 8.660 1.00 83.50 163 SER A O 1
ATOM 1290 N N . VAL A 1 164 ? 2.294 1.795 7.548 1.00 83.06 164 VAL A N 1
ATOM 1291 C CA . VAL A 1 164 ? 1.586 2.306 8.737 1.00 83.06 164 VAL A CA 1
ATOM 1292 C C . VAL A 1 164 ? 0.660 1.238 9.313 1.00 83.06 164 VAL A C 1
ATOM 1294 O O . VAL A 1 164 ? 0.744 0.945 10.501 1.00 83.06 164 VAL A O 1
ATOM 1297 N N . MET A 1 165 ? -0.148 0.587 8.472 1.00 78.06 165 MET A N 1
ATOM 1298 C CA . MET A 1 165 ? -1.025 -0.506 8.907 1.00 78.06 165 MET A CA 1
ATOM 1299 C C . MET A 1 165 ? -0.232 -1.671 9.514 1.00 78.06 165 MET A C 1
ATOM 1301 O O . MET A 1 165 ? -0.657 -2.271 10.501 1.00 78.06 165 MET A O 1
ATOM 1305 N N . HIS A 1 166 ? 0.939 -1.979 8.953 1.00 81.25 166 HIS A N 1
ATOM 1306 C CA . HIS A 1 166 ? 1.828 -2.999 9.493 1.00 81.25 166 HIS A CA 1
ATOM 1307 C C . HIS A 1 166 ? 2.366 -2.607 10.876 1.00 81.25 166 HIS A C 1
ATOM 1309 O O . HIS A 1 166 ? 2.286 -3.405 11.808 1.00 81.25 166 HIS A O 1
ATOM 1315 N N . VAL A 1 167 ? 2.843 -1.372 11.045 1.00 79.69 167 VAL A N 1
ATOM 1316 C CA . VAL A 1 167 ? 3.301 -0.850 12.344 1.00 79.69 167 VAL A CA 1
ATOM 1317 C C . VAL A 1 167 ? 2.169 -0.853 13.372 1.00 79.69 167 VAL A C 1
ATOM 1319 O O . VAL A 1 167 ? 2.391 -1.271 14.508 1.00 79.69 167 VAL A O 1
ATOM 1322 N N . ASP A 1 168 ? 0.955 -0.470 12.975 1.00 73.31 168 ASP A N 1
ATOM 1323 C CA . ASP A 1 168 ? -0.223 -0.498 13.846 1.00 73.31 168 ASP A CA 1
ATOM 1324 C C . ASP A 1 168 ? -0.587 -1.925 14.278 1.00 73.31 168 ASP A C 1
ATOM 1326 O O . ASP A 1 168 ? -0.926 -2.138 15.440 1.00 73.31 168 ASP A O 1
ATOM 1330 N N . SER A 1 169 ? -0.448 -2.919 13.392 1.00 70.38 169 SER A N 1
ATOM 1331 C CA . SER A 1 169 ? -0.661 -4.334 13.739 1.00 70.38 169 SER A CA 1
ATOM 1332 C C . SER A 1 169 ? 0.415 -4.902 14.674 1.00 70.38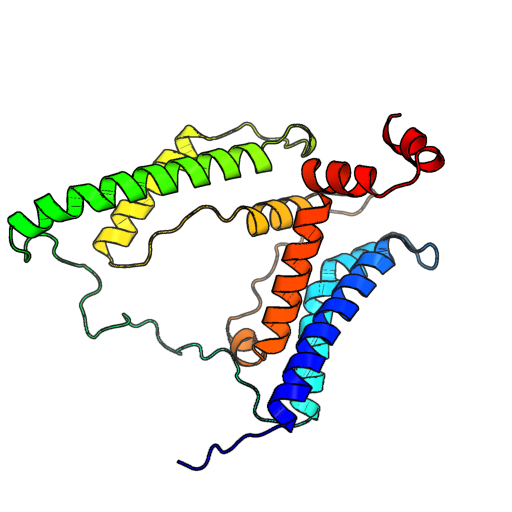 169 SER A C 1
ATOM 1334 O O . SER A 1 169 ? 0.144 -5.803 15.462 1.00 70.38 169 SER A O 1
ATOM 1336 N N . LEU A 1 170 ? 1.638 -4.361 14.614 1.00 72.00 170 LEU A N 1
ATOM 1337 C CA . LEU A 1 170 ? 2.758 -4.753 15.476 1.00 72.00 170 LEU A CA 1
ATOM 1338 C C . LEU A 1 170 ? 2.770 -4.013 16.817 1.00 72.00 170 LEU A C 1
ATOM 1340 O O . LEU A 1 170 ? 3.582 -4.326 17.696 1.00 72.00 170 LEU A O 1
ATOM 1344 N N . ARG A 1 171 ? 1.909 -3.007 16.985 1.00 68.38 171 ARG A N 1
ATOM 1345 C CA . ARG A 1 171 ? 1.844 -2.213 18.204 1.00 68.38 171 ARG A CA 1
ATOM 1346 C C . ARG A 1 171 ? 1.273 -3.064 19.335 1.00 68.38 171 ARG A C 1
ATOM 1348 O O . ARG A 1 171 ? 0.065 -3.216 19.473 1.00 68.38 171 ARG A O 1
ATOM 1355 N N . LEU A 1 172 ? 2.164 -3.574 20.183 1.00 60.94 172 LEU A N 1
ATOM 1356 C CA . LEU A 1 172 ? 1.785 -4.312 21.384 1.00 60.94 172 LEU A CA 1
ATOM 1357 C C . LEU A 1 172 ? 0.953 -3.413 22.309 1.00 60.94 172 LEU A C 1
ATOM 1359 O O . LEU A 1 172 ? 1.444 -2.413 22.838 1.00 60.94 172 LEU A O 1
ATOM 1363 N N . GLN A 1 173 ? -0.309 -3.785 22.504 1.00 55.06 173 GLN A N 1
ATOM 1364 C CA . GLN A 1 173 ? -1.153 -3.259 23.571 1.00 55.06 173 GLN A CA 1
ATOM 1365 C C . GLN A 1 173 ? -0.948 -4.153 24.795 1.00 55.06 173 GLN A C 1
ATOM 1367 O O . GLN A 1 173 ? -1.094 -5.370 24.711 1.00 55.06 173 GLN A O 1
ATOM 1372 N N . SER A 1 174 ? -0.543 -3.575 25.924 1.00 39.50 174 SER A N 1
ATOM 1373 C CA . SER A 1 174 ? -0.383 -4.339 27.160 1.00 39.50 174 SER A CA 1
ATOM 1374 C C . SER A 1 174 ? -1.753 -4.776 27.678 1.00 39.50 174 SER A C 1
ATOM 1376 O O . SER A 1 174 ? -2.594 -3.921 27.931 1.00 39.50 174 SER A O 1
ATOM 1378 N N . GLU A 1 175 ? -1.962 -6.077 27.856 1.00 47.59 175 GLU A N 1
ATOM 1379 C CA . GLU A 1 175 ? -1.936 -6.722 29.175 1.00 47.59 175 GLU A CA 1
ATOM 1380 C C . GLU A 1 175 ? -1.592 -8.210 28.999 1.00 47.59 175 GLU A C 1
ATOM 1382 O O . GLU A 1 175 ? -2.076 -8.877 28.090 1.00 47.59 175 GLU A O 1
ATOM 1387 N N . THR A 1 176 ? -0.669 -8.669 29.844 1.00 55.62 176 THR A N 1
ATOM 1388 C CA . THR A 1 176 ? -0.184 -10.038 30.089 1.00 55.62 176 THR A CA 1
ATOM 1389 C C . THR A 1 176 ? -0.722 -11.159 29.183 1.00 55.62 176 THR A C 1
ATOM 1391 O O . THR A 1 176 ? -1.801 -11.694 29.421 1.00 55.62 176 THR A O 1
ATOM 1394 N N . SER A 1 177 ? 0.082 -11.599 28.206 1.00 40.38 177 SER A N 1
ATOM 1395 C CA . SER A 1 177 ? 0.082 -12.972 27.663 1.00 40.38 177 SER A CA 1
ATOM 1396 C C . SER A 1 177 ? 1.363 -13.261 26.869 1.00 40.38 177 SER A C 1
ATOM 1398 O O . SER A 1 177 ? 2.003 -12.354 26.339 1.00 40.38 177 SER A O 1
ATOM 1400 N N . ALA A 1 178 ? 1.768 -14.532 26.902 1.00 43.09 178 ALA A N 1
ATOM 1401 C CA . ALA A 1 178 ? 3.104 -15.036 26.603 1.00 43.09 178 ALA A CA 1
ATOM 1402 C C . ALA A 1 178 ? 3.499 -15.010 25.103 1.00 43.09 178 ALA A C 1
ATOM 1404 O O . ALA A 1 178 ? 2.632 -15.001 24.231 1.00 43.09 178 ALA A O 1
ATOM 1405 N N . PRO A 1 179 ? 4.813 -15.017 24.797 1.00 40.44 179 PRO A N 1
ATOM 1406 C CA . PRO A 1 179 ? 5.367 -14.794 23.464 1.00 40.44 179 PRO A CA 1
ATOM 1407 C C . PRO A 1 179 ? 5.547 -16.102 22.679 1.00 40.44 179 PRO A C 1
ATOM 1409 O O . PRO A 1 179 ? 6.078 -17.064 23.229 1.00 40.44 179 PRO A O 1
ATOM 1412 N N . GLY A 1 180 ? 5.224 -16.130 21.376 1.00 56.81 180 GLY A N 1
ATOM 1413 C CA . GLY A 1 180 ? 5.746 -17.216 20.532 1.00 56.81 180 GLY A CA 1
ATOM 1414 C C . GLY A 1 180 ? 5.080 -17.572 19.205 1.00 56.81 180 GLY A C 1
ATOM 1415 O O . GLY A 1 180 ? 5.630 -18.434 18.522 1.00 56.81 180 GLY A O 1
ATOM 1416 N N . GLU A 1 181 ? 3.972 -16.967 18.775 1.00 41.62 181 GLU A N 1
ATOM 1417 C CA . GLU A 1 181 ? 3.384 -17.353 17.482 1.00 41.62 181 GLU A CA 1
ATOM 1418 C C . GLU A 1 181 ? 4.056 -16.638 16.305 1.00 41.62 181 GLU A C 1
ATOM 1420 O O . GLU A 1 181 ? 3.931 -15.431 16.097 1.00 41.62 181 GLU A O 1
ATOM 1425 N N . LYS A 1 182 ? 4.798 -17.413 15.509 1.00 40.00 182 LYS A N 1
ATOM 1426 C CA . LYS A 1 182 ? 5.237 -17.002 14.174 1.00 40.00 182 LYS A CA 1
ATOM 1427 C C . LYS A 1 182 ? 4.020 -17.043 13.251 1.00 40.00 182 LYS A C 1
ATOM 1429 O O . LYS A 1 182 ? 3.386 -18.088 13.142 1.00 40.00 182 LYS A O 1
ATOM 1434 N N . ALA A 1 183 ? 3.726 -15.942 12.560 1.00 42.53 183 ALA A N 1
ATOM 1435 C CA . ALA A 1 183 ? 2.681 -15.914 11.541 1.00 42.53 183 ALA A CA 1
ATOM 1436 C C . ALA A 1 183 ? 2.972 -16.981 10.473 1.00 42.53 183 ALA A C 1
ATOM 1438 O O . ALA A 1 183 ? 3.989 -16.922 9.776 1.00 42.53 183 ALA A O 1
ATOM 1439 N N . GLN A 1 184 ? 2.101 -17.984 10.373 1.00 34.31 184 GLN A N 1
ATOM 1440 C CA . GLN A 1 184 ? 2.185 -18.995 9.331 1.00 34.31 184 GLN A CA 1
ATOM 1441 C C . GLN A 1 184 ? 1.594 -18.431 8.041 1.00 34.31 184 GLN A C 1
ATOM 1443 O O . GLN A 1 184 ? 0.462 -17.954 7.998 1.00 34.31 184 GLN A O 1
ATOM 1448 N N . PHE A 1 185 ? 2.393 -18.490 6.982 1.00 36.28 185 PHE A N 1
ATOM 1449 C CA . PHE A 1 185 ? 1.991 -18.134 5.632 1.00 36.28 185 PHE A CA 1
ATOM 1450 C C . PHE A 1 185 ? 0.941 -19.147 5.156 1.00 36.28 185 PHE A C 1
ATOM 1452 O O . PHE A 1 185 ? 1.273 -20.289 4.834 1.00 36.28 185 PHE A O 1
ATOM 1459 N N . LEU A 1 186 ? -0.335 -18.760 5.156 1.00 36.66 186 LEU A N 1
ATOM 1460 C CA . LEU A 1 186 ? -1.388 -19.594 4.588 1.00 36.66 186 LEU A CA 1
ATOM 1461 C C . LEU A 1 186 ? -1.243 -19.539 3.061 1.00 36.66 186 LEU A C 1
ATOM 1463 O O . LEU A 1 186 ? -1.235 -18.462 2.470 1.00 36.66 186 LEU A O 1
ATOM 1467 N N . GLY A 1 187 ? -1.020 -20.703 2.450 1.00 40.03 187 GLY A N 1
ATOM 1468 C CA . GLY A 1 187 ? -0.553 -20.842 1.072 1.00 40.03 187 GLY A CA 1
ATOM 1469 C C . GLY A 1 187 ? -1.365 -20.095 0.003 1.00 40.03 187 GLY A C 1
ATOM 1470 O O . GLY A 1 187 ? -2.535 -19.757 0.164 1.00 40.03 187 GLY A O 1
ATOM 1471 N N . VAL A 1 188 ? -0.714 -19.909 -1.148 1.00 53.59 188 VAL A N 1
ATOM 1472 C CA . VAL A 1 188 ? -1.150 -19.104 -2.307 1.00 53.59 188 VAL A CA 1
ATOM 1473 C C . VAL A 1 188 ? -2.515 -19.522 -2.890 1.00 53.59 188 VAL A C 1
ATOM 1475 O O . VAL A 1 188 ? -3.180 -18.723 -3.546 1.00 53.59 188 VAL A O 1
ATOM 1478 N N . ASN A 1 189 ? -2.989 -20.736 -2.598 1.00 51.62 189 ASN A N 1
ATOM 1479 C CA . ASN A 1 189 ? -4.217 -21.290 -3.173 1.00 51.62 189 ASN A CA 1
ATOM 1480 C C . ASN A 1 189 ? -5.495 -20.560 -2.724 1.00 51.62 189 ASN A C 1
ATOM 1482 O O . ASN A 1 189 ? -6.493 -20.597 -3.442 1.00 51.62 189 ASN A O 1
ATOM 1486 N N . LEU A 1 190 ? -5.488 -19.882 -1.567 1.00 59.88 190 LEU A N 1
ATOM 1487 C CA . LEU A 1 190 ? -6.682 -19.174 -1.088 1.00 59.88 190 LEU A CA 1
ATOM 1488 C C . LEU A 1 190 ? -6.980 -17.911 -1.913 1.00 59.88 190 LEU A C 1
ATOM 1490 O O . LEU A 1 190 ? -8.144 -17.562 -2.093 1.00 59.88 190 LEU A O 1
ATOM 1494 N N . PHE A 1 191 ? -5.961 -17.253 -2.475 1.00 63.25 191 PHE A N 1
ATOM 1495 C CA . PHE A 1 191 ? -6.137 -15.998 -3.216 1.00 63.25 191 PHE A CA 1
ATOM 1496 C C . PHE A 1 191 ? -6.924 -16.160 -4.520 1.00 63.25 191 PHE A C 1
ATOM 1498 O O . PHE A 1 191 ? -7.644 -15.244 -4.905 1.00 63.25 191 PHE A O 1
ATOM 1505 N N . GLN A 1 192 ? -6.848 -17.328 -5.165 1.00 70.44 192 GLN A N 1
ATOM 1506 C CA . GLN A 1 192 ? -7.626 -17.623 -6.377 1.00 70.44 192 GLN A CA 1
ATOM 1507 C C . GLN A 1 192 ? -9.133 -17.723 -6.098 1.00 70.44 192 GLN A C 1
ATOM 1509 O O . GLN A 1 192 ? -9.945 -17.641 -7.017 1.00 70.44 192 GLN A O 1
ATOM 1514 N N . LEU A 1 193 ? -9.514 -17.905 -4.831 1.00 79.56 193 LEU A N 1
ATOM 1515 C CA . LEU A 1 193 ? -10.905 -18.018 -4.414 1.00 79.56 193 LEU A CA 1
ATOM 1516 C C . LEU A 1 193 ? -11.551 -16.665 -4.116 1.00 79.56 193 LEU A C 1
ATOM 1518 O O . LEU A 1 193 ? -12.776 -16.558 -4.143 1.00 79.56 193 LEU A O 1
ATOM 1522 N N . VAL A 1 194 ? -10.744 -15.657 -3.781 1.00 84.69 194 VAL A N 1
ATOM 1523 C CA . VAL A 1 194 ? -11.244 -14.378 -3.281 1.00 84.69 194 VAL A CA 1
ATOM 1524 C C . VAL A 1 194 ? -11.742 -13.529 -4.458 1.00 84.69 194 VAL A C 1
ATOM 1526 O O . VAL A 1 194 ? -10.969 -13.231 -5.375 1.00 84.69 194 VAL A O 1
ATOM 1529 N N . PRO A 1 195 ? -13.020 -13.112 -4.458 1.00 87.62 195 PRO A N 1
ATOM 1530 C CA . PRO A 1 195 ? -13.561 -12.260 -5.507 1.00 87.62 195 PRO A CA 1
ATOM 1531 C C . PRO A 1 195 ? -12.997 -10.836 -5.381 1.00 87.62 195 PRO A C 1
ATOM 1533 O O . PRO A 1 195 ? -12.892 -10.281 -4.283 1.00 87.62 195 PRO A O 1
ATOM 1536 N N . LEU A 1 196 ? -12.664 -10.208 -6.513 1.00 89.75 196 LEU A N 1
ATOM 1537 C CA . LEU A 1 196 ? -12.077 -8.859 -6.546 1.00 89.75 196 LEU A CA 1
ATOM 1538 C C . LEU A 1 196 ? -12.907 -7.791 -5.799 1.00 89.75 196 LEU A C 1
ATOM 1540 O O . LEU A 1 196 ? -12.300 -6.968 -5.113 1.00 89.75 196 LEU A O 1
ATOM 1544 N N . PRO A 1 197 ? -14.258 -7.787 -5.839 1.00 91.50 197 PRO A N 1
ATOM 1545 C CA . PRO A 1 197 ? -15.061 -6.815 -5.091 1.00 91.50 197 PRO A CA 1
ATOM 1546 C C . PRO A 1 197 ? -14.834 -6.827 -3.571 1.00 91.50 197 PRO A C 1
ATOM 1548 O O . PRO A 1 197 ? -14.895 -5.772 -2.937 1.00 91.50 197 PRO A O 1
ATOM 1551 N N . VAL A 1 198 ? -14.530 -7.992 -2.986 1.00 92.06 198 VAL A N 1
ATOM 1552 C CA . VAL A 1 198 ? -14.198 -8.124 -1.553 1.00 92.06 198 VAL A CA 1
ATOM 1553 C C . VAL A 1 198 ? -12.854 -7.461 -1.268 1.00 92.06 198 VAL A C 1
ATOM 1555 O O . VAL A 1 198 ? -12.732 -6.681 -0.324 1.00 92.06 198 VAL A O 1
ATOM 1558 N N . LEU A 1 199 ? -11.863 -7.687 -2.135 1.00 90.94 199 LEU A N 1
ATOM 1559 C CA . LEU A 1 199 ? -10.548 -7.059 -2.022 1.00 90.94 199 LEU A CA 1
ATOM 1560 C C . LEU A 1 199 ? -10.636 -5.525 -2.124 1.00 90.94 199 LEU A C 1
ATOM 1562 O O . LEU A 1 199 ? -10.003 -4.821 -1.339 1.00 90.94 199 LEU A O 1
ATOM 1566 N N . ILE A 1 200 ? -11.477 -5.005 -3.025 1.00 91.88 200 ILE A N 1
ATOM 1567 C CA . ILE A 1 200 ? -11.753 -3.562 -3.142 1.00 91.88 200 ILE A CA 1
ATOM 1568 C C . ILE A 1 200 ? -12.350 -3.007 -1.839 1.00 91.88 200 ILE A C 1
ATOM 1570 O O . ILE A 1 200 ? -11.940 -1.938 -1.388 1.00 91.88 200 ILE A O 1
ATOM 1574 N N . GLY A 1 201 ? -13.265 -3.738 -1.194 1.00 92.75 201 GLY A N 1
ATOM 1575 C CA . GLY A 1 201 ? -13.842 -3.334 0.095 1.00 92.75 201 GLY A CA 1
ATOM 1576 C C . GLY A 1 201 ? -12.796 -3.216 1.208 1.00 92.75 201 GLY A C 1
ATOM 1577 O O . GLY A 1 201 ? -12.846 -2.292 2.021 1.00 92.75 201 GLY A O 1
ATOM 1578 N N . ILE A 1 202 ? -11.800 -4.102 1.209 1.00 91.25 202 ILE A N 1
ATOM 1579 C CA . ILE A 1 202 ? -10.694 -4.082 2.179 1.00 91.25 202 ILE A CA 1
ATOM 1580 C C . ILE A 1 202 ? -9.729 -2.938 1.881 1.00 91.25 202 ILE A C 1
ATOM 1582 O O . ILE A 1 202 ? -9.297 -2.256 2.808 1.00 91.25 202 ILE A O 1
ATOM 1586 N N . PHE A 1 203 ? -9.421 -2.677 0.607 1.00 90.56 203 PHE A N 1
ATOM 1587 C CA . PHE A 1 203 ? -8.636 -1.501 0.225 1.00 90.56 203 PHE A CA 1
ATOM 1588 C C . PHE A 1 203 ? -9.311 -0.203 0.672 1.00 90.56 203 PHE A C 1
ATOM 1590 O O . PHE A 1 203 ? -8.641 0.673 1.219 1.00 90.56 203 PHE A O 1
ATOM 1597 N N . LEU A 1 204 ? -10.633 -0.107 0.518 1.00 92.62 204 LEU A N 1
ATOM 1598 C CA . LEU A 1 204 ? -11.406 1.034 1.000 1.00 92.62 204 LEU A CA 1
ATOM 1599 C C . LEU A 1 204 ? -11.340 1.150 2.533 1.00 92.62 204 LEU A C 1
ATOM 1601 O O . LEU A 1 204 ? -11.092 2.238 3.049 1.00 92.62 204 LEU A O 1
ATOM 1605 N N . TYR A 1 205 ? -11.467 0.036 3.261 1.00 91.06 205 TYR A N 1
ATOM 1606 C CA . TYR A 1 205 ? -11.282 0.005 4.717 1.00 91.06 205 TYR A CA 1
ATOM 1607 C C . TYR A 1 205 ? -9.887 0.491 5.144 1.00 91.06 205 TYR A C 1
ATOM 1609 O O . TYR A 1 205 ? -9.785 1.390 5.980 1.00 91.06 205 TYR A O 1
ATOM 1617 N N . MET A 1 206 ? -8.818 -0.056 4.557 1.00 88.62 206 MET A N 1
ATOM 1618 C CA . MET A 1 206 ? -7.440 0.338 4.874 1.00 88.62 206 MET A CA 1
ATOM 1619 C C . MET A 1 206 ? -7.188 1.819 4.568 1.00 88.62 206 MET A C 1
ATOM 1621 O O . MET A 1 206 ? -6.547 2.503 5.364 1.00 88.62 206 MET A O 1
ATOM 1625 N N . GLY A 1 207 ? -7.739 2.330 3.461 1.00 88.62 207 GLY A N 1
ATOM 1626 C CA . GLY A 1 207 ? -7.672 3.749 3.111 1.00 88.62 207 GLY A CA 1
ATOM 1627 C C . GLY A 1 207 ? -8.301 4.640 4.183 1.00 88.62 207 GLY A C 1
ATOM 1628 O O . GLY A 1 207 ? -7.656 5.569 4.668 1.00 88.62 207 GLY A O 1
ATOM 1629 N N . VAL A 1 208 ? -9.522 4.319 4.623 1.00 89.19 208 VAL A N 1
ATOM 1630 C CA . VAL A 1 208 ? -10.217 5.086 5.673 1.00 89.19 208 VAL A CA 1
ATOM 1631 C C . VAL A 1 208 ? -9.469 5.019 7.007 1.00 89.19 208 VAL A C 1
ATOM 1633 O O . VAL A 1 208 ? -9.269 6.051 7.645 1.00 89.19 208 VAL A O 1
ATOM 1636 N N . VAL A 1 209 ? -9.020 3.833 7.432 1.00 84.06 209 VAL A N 1
ATOM 1637 C CA . VAL A 1 209 ? -8.300 3.672 8.709 1.00 84.06 209 VAL A CA 1
ATOM 1638 C C . VAL A 1 209 ? -6.977 4.436 8.707 1.00 84.06 209 VAL A C 1
ATOM 1640 O O . VAL A 1 209 ? -6.667 5.108 9.691 1.00 84.06 209 VAL A O 1
ATOM 1643 N N . SER A 1 210 ? -6.241 4.420 7.593 1.00 83.00 210 SER A N 1
ATOM 1644 C CA . SER A 1 210 ? -4.989 5.170 7.456 1.00 83.00 210 SER A CA 1
ATOM 1645 C C . SER A 1 210 ? -5.193 6.686 7.584 1.00 83.00 210 SER A C 1
ATOM 1647 O O . SER A 1 210 ? -4.356 7.371 8.174 1.00 83.00 210 SER A O 1
ATOM 1649 N N . MET A 1 211 ? -6.333 7.218 7.125 1.00 83.62 211 MET A N 1
ATOM 1650 C CA . MET A 1 211 ? -6.656 8.644 7.258 1.00 83.62 211 MET A CA 1
ATOM 1651 C C . MET A 1 211 ? -6.925 9.075 8.707 1.00 83.62 211 MET A C 1
ATOM 1653 O O . MET A 1 211 ? -6.624 10.215 9.061 1.00 83.62 211 MET A O 1
ATOM 1657 N N . LEU A 1 212 ? -7.444 8.189 9.568 1.00 79.44 212 LEU A N 1
ATOM 1658 C CA . LEU A 1 212 ? -7.772 8.523 10.965 1.00 79.44 212 LEU A CA 1
ATOM 1659 C C . LEU A 1 212 ? -6.532 8.860 11.816 1.00 79.44 212 LEU A C 1
ATOM 1661 O O . LEU A 1 212 ? -6.639 9.611 12.789 1.00 79.44 212 LEU A O 1
ATOM 1665 N N . GLY A 1 213 ? -5.360 8.328 11.451 1.00 71.38 213 GLY A N 1
ATOM 1666 C CA . GLY A 1 213 ? -4.085 8.576 12.138 1.00 71.38 213 GLY A CA 1
ATOM 1667 C C . GLY A 1 213 ? -3.371 9.873 11.730 1.00 71.38 213 GLY A C 1
ATOM 1668 O O . GLY A 1 213 ? -2.350 10.233 12.329 1.00 71.38 213 GLY A O 1
ATOM 1669 N N . LEU A 1 214 ? -3.878 10.585 10.716 1.00 82.25 214 LEU A N 1
ATOM 1670 C CA . LEU A 1 214 ? -3.271 11.811 10.200 1.00 82.25 214 LEU A CA 1
ATOM 1671 C C . LEU A 1 214 ? -3.799 13.040 10.954 1.00 82.25 214 LEU A C 1
ATOM 1673 O O . LEU A 1 214 ? -4.983 13.370 10.879 1.00 82.25 214 LEU A O 1
ATOM 1677 N N . GLN A 1 215 ? -2.899 13.790 11.600 1.00 80.44 215 GLN A N 1
ATOM 1678 C CA . GLN A 1 215 ? -3.239 15.052 12.280 1.00 80.44 215 GLN A CA 1
ATOM 1679 C C . GLN A 1 215 ? -3.920 16.056 11.343 1.00 80.44 215 GLN A C 1
ATOM 1681 O O . GLN A 1 215 ? -4.788 16.814 11.763 1.00 80.44 215 GLN A O 1
ATOM 1686 N N . PHE A 1 216 ? -3.550 16.053 10.061 1.00 85.44 216 PHE A N 1
ATOM 1687 C CA . PHE A 1 216 ? -4.176 16.890 9.042 1.00 85.44 216 PHE A CA 1
ATOM 1688 C C . PHE A 1 216 ? -5.680 16.613 8.904 1.00 85.44 216 PHE A C 1
ATOM 1690 O O . PHE A 1 216 ? -6.479 17.545 8.937 1.00 85.44 216 PHE A O 1
ATOM 1697 N N . VAL A 1 217 ? -6.076 15.338 8.827 1.00 84.50 217 VAL A N 1
ATOM 1698 C CA . VAL A 1 217 ? -7.487 14.934 8.718 1.00 84.50 217 VAL A CA 1
ATOM 1699 C C . VAL A 1 217 ? -8.241 15.282 9.997 1.00 84.50 217 VAL A C 1
ATOM 1701 O O . VAL A 1 217 ? -9.349 15.808 9.933 1.00 84.50 217 VAL A O 1
ATOM 1704 N N . GLN A 1 218 ? -7.618 15.077 11.159 1.00 82.81 218 GLN A N 1
ATOM 1705 C CA . GLN A 1 218 ? -8.191 15.475 12.447 1.00 82.81 218 GLN A CA 1
ATOM 1706 C C . GLN A 1 218 ? -8.421 16.993 12.517 1.00 82.81 218 GLN A C 1
ATOM 1708 O O . GLN A 1 218 ? -9.492 17.434 12.923 1.00 82.81 218 GLN A O 1
ATOM 1713 N N . ARG A 1 219 ? -7.465 17.805 12.047 1.00 83.69 219 ARG A N 1
ATOM 1714 C CA . ARG A 1 219 ? -7.591 19.272 11.992 1.00 83.69 219 ARG A CA 1
ATOM 1715 C C . ARG A 1 219 ? -8.661 19.747 11.017 1.00 83.69 219 ARG A C 1
ATOM 1717 O O . ARG A 1 219 ? -9.420 20.647 11.363 1.00 83.69 219 ARG A O 1
ATOM 1724 N N . ILE A 1 220 ? -8.770 19.127 9.844 1.00 87.44 220 ILE A N 1
ATOM 1725 C CA . ILE A 1 220 ? -9.880 19.404 8.921 1.00 87.44 220 ILE A CA 1
ATOM 1726 C C . ILE A 1 220 ? -11.212 19.035 9.573 1.00 87.44 220 ILE A C 1
ATOM 1728 O O . ILE A 1 220 ? -12.153 19.818 9.516 1.00 87.44 220 ILE A O 1
ATOM 1732 N N . SER A 1 221 ? -11.295 17.885 10.244 1.00 82.06 221 SER A N 1
ATOM 1733 C CA . SER A 1 221 ? -12.513 17.484 10.951 1.00 82.06 221 SER A CA 1
ATOM 1734 C C . SER A 1 221 ? -12.885 18.466 12.067 1.00 82.06 221 SER A C 1
ATOM 1736 O O . SER A 1 221 ? -14.073 18.689 12.293 1.00 82.06 221 SER A O 1
ATOM 1738 N N . MET A 1 222 ? -11.903 19.076 12.741 1.00 80.19 222 MET A N 1
ATOM 1739 C CA . MET A 1 222 ? -12.152 20.102 13.759 1.00 80.19 222 MET A CA 1
ATOM 1740 C C . MET A 1 222 ? -12.773 21.378 13.180 1.00 80.19 222 MET A C 1
ATOM 1742 O O . MET A 1 222 ? -13.559 22.007 13.881 1.00 80.19 222 MET A O 1
ATOM 1746 N N . LEU A 1 223 ? -12.501 21.736 11.917 1.00 84.75 223 LEU A N 1
ATOM 1747 C CA . LEU A 1 223 ? -13.138 22.882 11.245 1.00 84.75 223 LEU A CA 1
ATOM 1748 C C . LEU A 1 223 ? -14.669 22.734 11.189 1.00 84.75 223 LEU A C 1
ATOM 1750 O O . LEU A 1 223 ? -15.396 23.715 11.307 1.00 84.75 223 LEU A O 1
ATOM 1754 N N . PHE A 1 224 ? -15.154 21.502 11.030 1.00 84.19 224 PHE A N 1
ATOM 1755 C CA . PHE A 1 224 ? -16.582 21.189 10.950 1.00 84.19 224 PHE A CA 1
ATOM 1756 C C . PHE A 1 224 ? -17.224 20.906 12.316 1.00 84.19 224 PHE A C 1
ATOM 1758 O O . PHE A 1 224 ? -18.439 20.725 12.400 1.00 84.19 224 PHE A O 1
ATOM 1765 N N . MET A 1 225 ? -16.437 20.863 13.394 1.00 83.00 225 MET A N 1
ATOM 1766 C CA . MET A 1 225 ? -16.934 20.627 14.746 1.00 83.00 225 MET A CA 1
ATOM 1767 C C . MET A 1 225 ? -17.310 21.958 15.420 1.00 83.00 225 MET A C 1
ATOM 1769 O O . MET A 1 225 ? -16.508 22.893 15.406 1.00 83.00 225 MET A O 1
ATOM 1773 N N . PRO A 1 226 ? -18.490 22.070 16.059 1.00 82.62 226 PRO A N 1
ATOM 1774 C CA . PRO A 1 226 ? -18.853 23.278 16.793 1.00 82.62 226 PRO A CA 1
ATOM 1775 C C . PRO A 1 226 ? -17.888 23.520 17.962 1.00 82.62 226 PRO A C 1
ATOM 1777 O O . PRO A 1 226 ? -17.519 22.587 18.678 1.00 82.62 2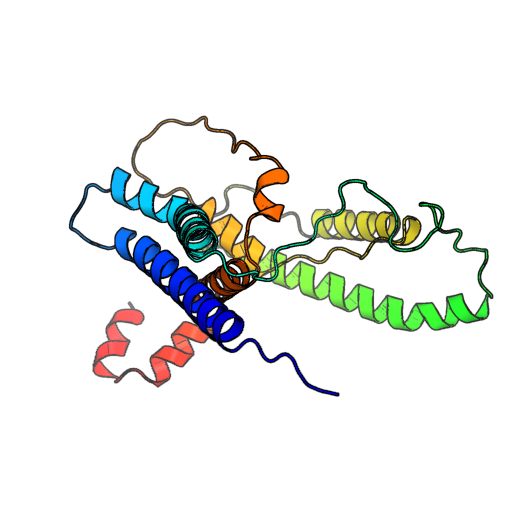26 PRO A O 1
ATOM 1780 N N . ILE A 1 227 ? -17.554 24.793 18.197 1.00 74.81 227 ILE A N 1
ATOM 1781 C CA . ILE A 1 227 ? -16.520 25.275 19.139 1.00 74.81 227 ILE A CA 1
ATOM 1782 C C . ILE A 1 227 ? -16.627 24.632 20.536 1.00 74.81 227 ILE A C 1
ATOM 1784 O O . ILE A 1 227 ? -15.619 24.312 21.158 1.00 74.81 227 ILE A O 1
ATOM 1788 N N . LYS A 1 228 ? -17.848 24.347 21.008 1.00 75.50 228 LYS A N 1
ATOM 1789 C CA . LYS A 1 228 ? -18.105 23.721 22.318 1.00 75.50 228 LYS A CA 1
ATOM 1790 C C . LYS A 1 228 ? -17.443 22.343 22.503 1.00 75.50 228 LYS A C 1
ATOM 1792 O O . LYS A 1 228 ? -17.160 21.970 23.634 1.00 75.50 2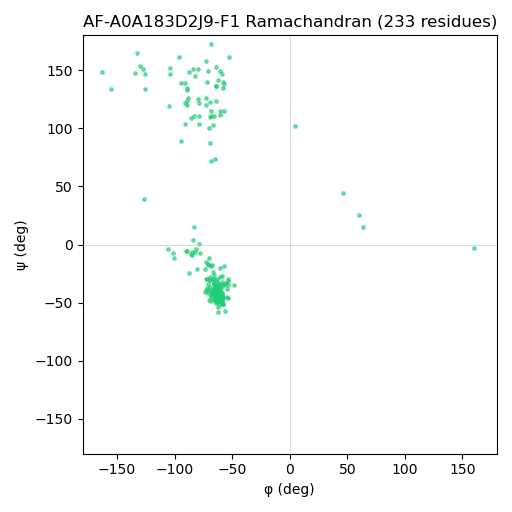28 LYS A O 1
ATOM 1797 N N . HIS A 1 229 ? -17.199 21.596 21.424 1.00 72.69 229 HIS A N 1
ATOM 1798 C CA . HIS A 1 229 ? -16.603 20.252 21.481 1.00 72.69 229 HIS A CA 1
ATOM 1799 C C . HIS A 1 229 ? -15.105 20.235 21.127 1.00 72.69 229 HIS A C 1
ATOM 1801 O O . HIS A 1 229 ? -14.459 19.208 21.304 1.00 72.69 229 HIS A O 1
ATOM 1807 N N . GLN A 1 230 ? -14.532 21.357 20.670 1.00 63.84 230 GLN A N 1
ATOM 1808 C CA . GLN A 1 230 ? -13.115 21.440 20.287 1.00 63.84 230 GLN A CA 1
ATOM 1809 C C . GLN A 1 230 ? -12.162 21.429 21.495 1.00 63.84 230 GLN A C 1
ATOM 1811 O O . GLN A 1 230 ? -11.046 20.932 21.388 1.00 63.84 230 GLN A O 1
ATOM 1816 N N . VAL A 1 231 ? -12.606 21.941 22.648 1.00 54.78 231 VAL A N 1
ATOM 1817 C CA . VAL A 1 231 ? -11.770 22.111 23.855 1.00 54.78 231 VAL A CA 1
ATOM 1818 C C . VAL A 1 231 ? -11.269 20.769 24.413 1.00 54.78 231 VAL A C 1
ATOM 1820 O O . VAL A 1 231 ? -10.159 20.687 24.910 1.00 54.78 231 VAL A O 1
ATOM 1823 N N . LEU A 1 232 ? -12.036 19.689 24.224 1.00 55.84 232 LEU A N 1
ATOM 1824 C CA . LEU A 1 232 ? -11.701 18.325 24.662 1.00 55.84 232 LEU A CA 1
ATOM 1825 C C . LEU A 1 232 ? -10.546 17.662 23.885 1.00 55.84 232 LEU A C 1
ATOM 1827 O O . LEU A 1 232 ? -10.094 16.596 24.287 1.00 55.84 232 LEU A O 1
ATOM 1831 N N . PHE A 1 233 ? -10.104 18.245 22.765 1.00 51.03 233 PHE A N 1
ATOM 1832 C CA . PHE A 1 233 ? -9.019 17.712 21.928 1.00 51.03 233 PHE A CA 1
ATOM 1833 C C . PHE A 1 233 ? -7.698 18.492 22.065 1.00 51.03 233 PHE A C 1
ATOM 1835 O O . PHE A 1 233 ? -6.716 18.123 21.419 1.00 51.03 233 PHE A O 1
ATOM 1842 N N . LEU A 1 234 ? -7.691 19.589 22.832 1.00 48.81 234 LEU A N 1
ATOM 1843 C CA . LEU A 1 234 ? -6.533 20.472 23.032 1.00 48.81 234 LEU A CA 1
ATOM 1844 C C . LEU A 1 234 ? -5.789 20.224 24.358 1.00 48.81 234 LEU A C 1
ATOM 1846 O O . LEU A 1 234 ? -4.673 20.727 24.490 1.00 48.81 234 LEU A O 1
ATOM 1850 N N . ASP A 1 235 ? -6.372 19.437 25.270 1.00 34.41 235 ASP A N 1
ATOM 1851 C CA . ASP A 1 235 ? -5.765 18.937 26.517 1.00 34.41 235 ASP A CA 1
ATOM 1852 C C . ASP A 1 235 ? -5.281 17.482 26.359 1.00 34.41 235 ASP A C 1
ATOM 1854 O O . ASP A 1 235 ? -4.215 17.141 26.925 1.00 34.41 235 ASP A O 1
#

Mean predicted aligned error: 9.73 Å